Protein AF-A0A7S0IVN3-F1 (afdb_monomer)

Structure (mmCIF, N/CA/C/O backbone):
data_AF-A0A7S0IVN3-F1
#
_entry.id   AF-A0A7S0IVN3-F1
#
loop_
_atom_site.group_PDB
_atom_site.id
_atom_site.type_symbol
_atom_site.label_atom_id
_atom_site.label_alt_id
_atom_site.label_comp_id
_atom_site.label_asym_id
_atom_site.label_entity_id
_atom_site.label_seq_id
_atom_site.pdbx_PDB_ins_code
_atom_site.Cartn_x
_atom_site.Cartn_y
_atom_site.Cartn_z
_atom_site.occupancy
_atom_site.B_iso_or_equiv
_atom_site.auth_seq_id
_atom_site.auth_comp_id
_atom_site.auth_asym_id
_atom_site.auth_atom_id
_atom_site.pdbx_PDB_model_num
ATOM 1 N N . PRO A 1 1 ? -67.868 -38.830 2.488 1.00 59.78 1 PRO A N 1
ATOM 2 C CA . PRO A 1 1 ? -66.589 -38.352 1.909 1.00 59.78 1 PRO A CA 1
ATOM 3 C C . PRO A 1 1 ? -65.545 -38.116 3.012 1.00 59.78 1 PRO A C 1
ATOM 5 O O . PRO A 1 1 ? -65.843 -37.370 3.941 1.00 59.78 1 PRO A O 1
ATOM 8 N N . PRO A 1 2 ? -64.376 -38.780 2.979 1.00 57.97 2 PRO A N 1
ATOM 9 C CA . PRO A 1 2 ? -63.336 -38.523 3.966 1.00 57.97 2 PRO A CA 1
ATOM 10 C C . PRO A 1 2 ? -62.707 -37.148 3.706 1.00 57.97 2 PRO A C 1
ATOM 12 O O . PRO A 1 2 ? -62.482 -36.766 2.557 1.00 57.97 2 PRO A O 1
ATOM 15 N N . SER A 1 3 ? -62.482 -36.394 4.779 1.00 59.53 3 SER A N 1
ATOM 16 C CA . SER A 1 3 ? -61.852 -35.074 4.745 1.00 59.53 3 SER A CA 1
ATOM 17 C C . SER A 1 3 ? -60.412 -35.166 4.219 1.00 59.53 3 SER A C 1
ATOM 19 O O . SER A 1 3 ? -59.720 -36.136 4.541 1.00 59.53 3 SER A O 1
ATOM 21 N N . PRO A 1 4 ? -59.937 -34.184 3.431 1.00 68.88 4 PRO A N 1
ATOM 22 C CA . PRO A 1 4 ? -58.558 -34.172 2.962 1.00 68.88 4 PRO A CA 1
ATOM 23 C C . PRO A 1 4 ? -57.584 -34.008 4.143 1.00 68.88 4 PRO A C 1
ATOM 25 O O . PRO A 1 4 ? -57.919 -33.333 5.122 1.00 68.88 4 PRO A O 1
ATOM 28 N N . PRO A 1 5 ? -56.389 -34.620 4.075 1.00 69.88 5 PRO A N 1
ATOM 29 C CA . PRO A 1 5 ? -55.379 -34.476 5.113 1.00 69.88 5 PRO A CA 1
ATOM 30 C C . PRO A 1 5 ? -54.858 -33.028 5.168 1.00 69.88 5 PRO A C 1
ATOM 32 O O . PRO A 1 5 ? -54.821 -32.350 4.135 1.00 69.88 5 PRO A O 1
ATOM 35 N N . PRO A 1 6 ? -54.459 -32.537 6.355 1.00 70.56 6 PRO A N 1
ATOM 36 C CA . PRO A 1 6 ? -53.902 -31.199 6.499 1.00 70.56 6 PRO A CA 1
ATOM 37 C C . PRO A 1 6 ? -52.569 -31.066 5.739 1.00 70.56 6 PRO A C 1
ATOM 39 O O . PRO A 1 6 ? -51.825 -32.046 5.627 1.00 70.56 6 PRO A O 1
ATOM 42 N N . PRO A 1 7 ? -52.252 -29.866 5.215 1.00 65.75 7 PRO A N 1
ATOM 43 C CA . PRO A 1 7 ? -50.991 -29.615 4.531 1.00 65.75 7 PRO A CA 1
ATOM 44 C C . PRO A 1 7 ? -49.796 -29.771 5.490 1.00 65.75 7 PRO A C 1
ATOM 46 O O . PRO A 1 7 ? -49.939 -29.539 6.695 1.00 65.75 7 PRO A O 1
ATOM 49 N N . PRO A 1 8 ? -48.616 -30.161 4.974 1.00 65.50 8 PRO A N 1
ATOM 50 C CA . PRO A 1 8 ? -47.411 -30.301 5.782 1.00 65.50 8 PRO A CA 1
ATOM 51 C C . PRO A 1 8 ? -46.994 -28.949 6.390 1.00 65.50 8 PRO A C 1
ATOM 53 O O . PRO A 1 8 ? -47.281 -27.901 5.800 1.00 65.50 8 PRO A O 1
ATOM 56 N N . PRO A 1 9 ? -46.311 -28.941 7.551 1.00 59.00 9 PRO A N 1
ATOM 57 C CA . PRO A 1 9 ? -45.843 -27.704 8.159 1.00 59.00 9 PRO A CA 1
ATOM 58 C C . PRO A 1 9 ? -44.839 -27.016 7.231 1.00 59.00 9 PRO A C 1
ATOM 60 O O . PRO A 1 9 ? -43.959 -27.668 6.664 1.00 59.00 9 PRO A O 1
ATOM 63 N N . LEU A 1 10 ? -44.968 -25.696 7.092 1.00 48.06 10 LEU A N 1
ATOM 64 C CA . LEU A 1 10 ? -43.976 -24.863 6.414 1.00 48.06 10 LEU A CA 1
ATOM 65 C C . LEU A 1 10 ? -42.604 -25.034 7.094 1.00 48.06 10 LEU A C 1
ATOM 67 O O . LEU A 1 10 ? -42.553 -25.117 8.327 1.00 48.06 10 LEU A O 1
ATOM 71 N N . PRO A 1 11 ? -41.498 -25.068 6.327 1.00 52.47 11 PRO A N 1
ATOM 72 C CA . PRO A 1 11 ? -40.167 -25.040 6.913 1.00 52.47 11 PRO A CA 1
ATOM 73 C C . PRO A 1 11 ? -40.021 -23.768 7.764 1.00 52.47 11 PRO A C 1
ATOM 75 O O . PRO A 1 11 ? -40.574 -22.724 7.398 1.00 52.47 11 PRO A O 1
ATOM 78 N N . PRO A 1 12 ? -39.313 -23.833 8.905 1.00 46.44 12 PRO A N 1
ATOM 79 C CA . PRO A 1 12 ? -39.073 -22.651 9.717 1.00 46.44 12 PRO A CA 1
ATOM 80 C C . PRO A 1 12 ? -38.389 -21.575 8.859 1.00 46.44 12 PRO A C 1
ATOM 82 O O . PRO A 1 12 ? -37.588 -21.923 7.983 1.00 46.44 12 PRO A O 1
ATOM 85 N N . PRO A 1 13 ? -38.690 -20.279 9.076 1.00 44.91 13 PRO A N 1
ATOM 86 C CA . PRO A 1 13 ? -37.949 -19.213 8.418 1.00 44.91 13 PRO A CA 1
ATOM 87 C C . PRO A 1 13 ? -36.462 -19.437 8.686 1.00 44.91 13 PRO A C 1
ATOM 89 O O . PRO A 1 13 ? -36.077 -19.694 9.829 1.00 44.91 13 PRO A O 1
ATOM 92 N N . SER A 1 14 ? -35.650 -19.391 7.626 1.00 37.75 14 SER A N 1
ATOM 93 C CA . SER A 1 14 ? -34.196 -19.450 7.724 1.00 37.75 14 SER A CA 1
ATOM 94 C C . SER A 1 14 ? -33.766 -18.467 8.801 1.00 37.75 14 SER A C 1
ATOM 96 O O . SER A 1 14 ? -33.960 -17.261 8.655 1.00 37.75 14 SER A O 1
ATOM 98 N N . SER A 1 15 ? -33.262 -19.000 9.913 1.00 36.94 15 SER A N 1
ATOM 99 C CA . SER A 1 15 ? -32.711 -18.200 10.990 1.00 36.94 15 SER A CA 1
ATOM 100 C C . SER A 1 15 ? -31.627 -17.331 10.374 1.00 36.94 15 SER A C 1
ATOM 102 O O . SER A 1 15 ? -30.595 -17.846 9.942 1.00 36.94 15 SER A O 1
ATOM 104 N N . SER A 1 16 ? -31.886 -16.028 10.292 1.00 40.78 16 SER A N 1
ATOM 105 C CA . SER A 1 16 ? -30.850 -15.022 10.131 1.00 40.78 16 SER A CA 1
ATOM 106 C C . SER A 1 16 ? -29.757 -15.359 11.134 1.00 40.78 16 SER A C 1
ATOM 108 O O . SER A 1 16 ? -30.019 -15.379 12.341 1.00 40.78 16 SER A O 1
ATOM 110 N N . SER A 1 17 ? -28.583 -15.718 10.620 1.00 38.16 17 SER A N 1
ATOM 111 C CA . SER A 1 17 ? -27.411 -16.014 11.427 1.00 38.16 17 SER A CA 1
ATOM 112 C C . SER A 1 17 ? -27.232 -14.914 12.481 1.00 38.16 17 SER A C 1
ATOM 114 O O . SER A 1 17 ? -27.441 -13.738 12.161 1.00 38.16 17 SER A O 1
ATOM 116 N N . PRO A 1 18 ? -26.871 -15.258 13.728 1.00 35.56 18 PRO A N 1
ATOM 117 C CA . PRO A 1 18 ? -26.500 -14.259 14.722 1.00 35.56 18 PRO A CA 1
ATOM 118 C C . PRO A 1 18 ? -25.384 -13.373 14.147 1.00 35.56 18 PRO A C 1
ATOM 120 O O . PRO A 1 18 ? -24.565 -13.887 13.380 1.00 35.56 18 PRO A O 1
ATOM 123 N N . PRO A 1 19 ? -25.312 -12.075 14.494 1.00 37.09 19 PRO A N 1
ATOM 124 C CA . PRO A 1 19 ? -24.167 -11.264 14.118 1.00 37.09 19 PRO A CA 1
ATOM 125 C C . PRO A 1 19 ? -22.945 -11.910 14.765 1.00 37.09 19 PRO A C 1
ATOM 127 O O . PRO A 1 19 ? -22.855 -12.003 15.991 1.00 37.09 19 PRO A O 1
ATOM 130 N N . THR A 1 20 ? -22.045 -12.438 13.943 1.00 35.06 20 THR A N 1
ATOM 131 C CA . THR A 1 20 ? -20.769 -12.957 14.412 1.00 35.06 20 THR A CA 1
ATOM 132 C C . THR A 1 20 ? -20.023 -11.779 15.025 1.00 35.06 20 THR A C 1
ATOM 134 O O . THR A 1 20 ? -19.530 -10.908 14.315 1.00 35.06 20 THR A O 1
ATOM 137 N N . GLY A 1 21 ? -20.023 -11.707 16.354 1.00 39.59 21 GLY A N 1
ATOM 138 C CA . GLY A 1 21 ? -19.200 -10.770 17.097 1.00 39.59 21 GLY A CA 1
ATOM 139 C C . GLY A 1 21 ? -17.734 -11.051 16.792 1.00 39.59 21 GLY A C 1
ATOM 140 O O . GLY A 1 21 ? -17.248 -12.155 17.023 1.00 39.59 21 GLY A O 1
ATOM 141 N N . GLY A 1 22 ? -17.063 -10.040 16.257 1.00 41.72 22 GLY A N 1
ATOM 142 C CA . GLY A 1 22 ? -15.641 -10.030 15.951 1.00 41.72 22 GLY A CA 1
ATOM 143 C C . GLY A 1 22 ? -15.288 -8.648 15.425 1.00 41.72 22 GLY A C 1
ATOM 144 O O . GLY A 1 22 ? -15.165 -8.477 14.219 1.00 41.72 22 GLY A O 1
ATOM 145 N N . GLY A 1 23 ? -15.256 -7.663 16.333 1.00 60.19 23 GLY A N 1
ATOM 146 C CA . GLY A 1 23 ? -15.019 -6.252 16.024 1.00 60.19 23 GLY A CA 1
ATOM 147 C C . GLY A 1 23 ? -13.692 -6.082 15.302 1.00 60.19 23 GLY A C 1
ATOM 148 O O . GLY A 1 23 ? -12.629 -6.317 15.871 1.00 60.19 23 GLY A O 1
ATOM 149 N N . GLY A 1 24 ? -13.776 -5.739 14.028 1.00 80.25 24 GLY A N 1
ATOM 150 C CA . GLY A 1 24 ? -12.693 -5.873 13.070 1.00 80.25 24 GLY A CA 1
ATOM 151 C C . GLY A 1 24 ? -13.132 -5.326 11.727 1.00 80.25 24 GLY A C 1
ATOM 152 O O . GLY A 1 24 ? -14.297 -4.973 11.531 1.00 80.25 24 GLY A O 1
ATOM 153 N N . ILE A 1 25 ? -12.194 -5.204 10.795 1.00 89.56 25 ILE A N 1
ATOM 154 C CA . ILE A 1 25 ? -12.531 -4.684 9.476 1.00 89.56 25 ILE A CA 1
ATOM 155 C C . ILE A 1 25 ? -13.491 -5.680 8.779 1.00 89.56 25 ILE A C 1
ATOM 157 O O . ILE A 1 25 ? -13.233 -6.882 8.763 1.00 89.56 25 ILE A O 1
ATOM 161 N N . PRO A 1 26 ? -14.617 -5.232 8.197 1.00 87.62 26 PRO A N 1
ATOM 162 C CA . PRO A 1 26 ? -15.505 -6.091 7.413 1.00 87.62 26 PRO A CA 1
ATOM 163 C C . PRO A 1 26 ? -14.800 -6.769 6.229 1.00 87.62 26 PRO A C 1
ATOM 165 O O . PRO A 1 26 ? -13.889 -6.196 5.641 1.00 87.62 26 PRO A O 1
ATOM 168 N N . ALA A 1 27 ? -15.303 -7.928 5.782 1.00 82.62 27 ALA A N 1
ATOM 169 C CA . ALA A 1 27 ? -14.756 -8.695 4.646 1.00 82.62 27 ALA A CA 1
ATOM 170 C C . ALA A 1 27 ? -14.507 -7.859 3.368 1.00 82.62 27 ALA A C 1
ATOM 172 O O . ALA A 1 27 ? -13.543 -8.088 2.644 1.00 82.62 27 ALA A O 1
ATOM 173 N N . GLY A 1 28 ? -15.363 -6.868 3.091 1.00 81.88 28 GLY A N 1
ATOM 174 C CA . GLY A 1 28 ? -15.218 -5.967 1.938 1.00 81.88 28 GLY A CA 1
ATOM 175 C C . GLY A 1 28 ? -14.149 -4.877 2.101 1.00 81.88 28 GLY A C 1
ATOM 176 O O . GLY A 1 28 ? -13.787 -4.211 1.128 1.00 81.88 28 GLY A O 1
ATOM 177 N N . GLY A 1 29 ? -13.617 -4.705 3.307 1.00 91.94 29 GLY A N 1
ATOM 178 C CA . GLY A 1 29 ? -12.807 -3.565 3.704 1.00 91.94 29 GLY A CA 1
ATOM 179 C C . GLY A 1 29 ? -13.629 -2.302 3.943 1.00 91.94 29 GLY A C 1
ATOM 180 O O . GLY A 1 29 ? -14.816 -2.228 3.610 1.00 91.94 29 GLY A O 1
ATOM 181 N N . VAL A 1 30 ? -12.974 -1.293 4.506 1.00 94.88 30 VAL A N 1
ATOM 182 C CA . VAL A 1 30 ? -13.577 -0.002 4.858 1.00 94.88 30 VAL A CA 1
ATOM 183 C C . VAL A 1 30 ? -12.724 1.168 4.408 1.00 94.88 30 VAL A C 1
ATOM 185 O O . VAL A 1 30 ? -11.497 1.105 4.408 1.00 94.88 30 VAL A O 1
ATOM 188 N N . LEU A 1 31 ? -13.379 2.262 4.036 1.00 95.12 31 LEU A N 1
ATOM 189 C CA . LEU A 1 31 ? -12.700 3.473 3.606 1.00 95.12 31 LEU A CA 1
ATOM 190 C C . LEU A 1 31 ? -12.247 4.316 4.797 1.00 95.12 31 LEU A C 1
ATOM 192 O O . LEU A 1 31 ? -13.000 4.581 5.739 1.00 95.12 31 LEU A O 1
ATOM 196 N N . VAL A 1 32 ? -11.027 4.827 4.687 1.00 96.56 32 VAL A N 1
ATOM 197 C CA . VAL A 1 32 ? -10.546 5.964 5.467 1.00 96.56 32 VAL A CA 1
ATOM 198 C C . VAL A 1 32 ? -10.715 7.204 4.608 1.00 96.56 32 VAL A C 1
ATOM 200 O O . VAL A 1 32 ? -10.251 7.248 3.468 1.00 96.56 32 VAL A O 1
ATOM 203 N N . LEU A 1 33 ? -11.395 8.213 5.143 1.00 95.81 33 LEU A N 1
ATOM 204 C CA . LEU A 1 33 ? -11.681 9.449 4.420 1.00 95.81 33 LEU A CA 1
ATOM 205 C C . LEU A 1 33 ? -10.825 10.608 4.916 1.00 95.81 33 LEU A C 1
ATOM 207 O O . LEU A 1 33 ? -10.292 10.601 6.024 1.00 95.81 33 LEU A O 1
ATOM 211 N N . ASN A 1 34 ? -10.776 11.663 4.110 1.00 93.81 34 ASN A N 1
ATOM 212 C CA . ASN A 1 34 ? -10.273 12.960 4.533 1.00 93.81 34 ASN A CA 1
ATOM 213 C C . ASN A 1 34 ? -11.229 13.600 5.550 1.00 93.81 34 ASN A C 1
ATOM 215 O O . ASN A 1 34 ? -12.366 13.936 5.217 1.00 93.81 34 ASN A O 1
ATOM 219 N N . GLY A 1 35 ? -10.760 13.836 6.778 1.00 93.06 35 GLY A N 1
ATOM 220 C CA . GLY A 1 35 ? -11.580 14.397 7.853 1.00 93.06 35 GLY A CA 1
ATOM 221 C C . GLY A 1 35 ? -12.112 15.811 7.598 1.00 93.06 35 GLY A C 1
ATOM 222 O O . GLY A 1 35 ? -13.005 16.249 8.326 1.00 93.06 35 GLY A O 1
ATOM 223 N N . ASN A 1 36 ? -11.580 16.541 6.606 1.00 92.12 36 ASN A N 1
ATOM 224 C CA . ASN A 1 36 ? -12.038 17.880 6.214 1.00 92.12 36 ASN A CA 1
ATOM 225 C C . ASN A 1 36 ? -12.914 17.896 4.953 1.00 92.12 36 ASN A C 1
ATOM 227 O O . ASN A 1 36 ? -13.443 18.951 4.604 1.00 92.12 36 ASN A O 1
ATOM 231 N N . ASP A 1 37 ? -13.056 16.772 4.252 1.00 88.44 37 ASP A N 1
ATOM 232 C CA . ASP A 1 37 ? -13.857 16.711 3.032 1.00 88.44 37 ASP A CA 1
ATOM 233 C C . ASP A 1 37 ? -15.279 16.250 3.347 1.00 88.44 37 ASP A C 1
ATOM 235 O O . ASP A 1 37 ? -15.464 15.249 4.021 1.00 88.44 37 ASP A O 1
ATOM 239 N N . LYS A 1 38 ? -16.299 16.960 2.863 1.00 82.31 38 LYS A N 1
ATOM 240 C CA . LYS A 1 38 ? -17.707 16.546 3.002 1.00 82.31 38 LYS A CA 1
ATOM 241 C C . LYS A 1 38 ? -18.106 15.456 2.001 1.00 82.31 38 LYS A C 1
ATOM 243 O O . LYS A 1 38 ? -19.194 14.901 2.132 1.00 82.31 38 LYS A O 1
ATOM 248 N N . GLY A 1 39 ? -17.270 15.201 0.997 1.00 74.00 39 GLY A N 1
ATOM 249 C CA . GLY A 1 39 ? -17.421 14.110 0.048 1.00 74.00 39 GLY A CA 1
ATOM 250 C C . GLY A 1 39 ? -16.946 12.764 0.594 1.00 74.00 39 GLY A C 1
ATOM 251 O O . GLY A 1 39 ? -16.654 12.596 1.778 1.00 74.00 39 GLY A O 1
ATOM 252 N N . VAL A 1 40 ? -16.869 11.792 -0.311 1.00 73.44 40 VAL A N 1
ATOM 253 C CA . VAL A 1 40 ? -16.393 10.427 -0.040 1.00 73.44 40 VAL A CA 1
ATOM 254 C C . VAL A 1 40 ? -15.001 10.185 -0.621 1.00 73.44 40 VAL A C 1
ATOM 256 O O . VAL A 1 40 ? -14.693 9.053 -0.965 1.00 73.44 40 VAL A O 1
ATOM 259 N N . ALA A 1 41 ? -14.172 11.227 -0.769 1.00 77.44 41 ALA A N 1
ATOM 260 C CA . ALA A 1 41 ? -12.823 11.084 -1.311 1.00 77.44 41 ALA A CA 1
ATOM 261 C C . ALA A 1 41 ? -11.994 10.140 -0.415 1.00 77.44 41 ALA A C 1
ATOM 263 O O . ALA A 1 41 ? -11.668 10.513 0.723 1.00 77.44 41 ALA A O 1
ATOM 264 N N . PRO A 1 42 ? -11.697 8.913 -0.882 1.00 87.88 42 PRO A N 1
ATOM 265 C CA . PRO A 1 42 ? -11.001 7.935 -0.069 1.00 87.88 42 PRO A CA 1
ATOM 266 C C . PRO A 1 42 ? -9.512 8.277 -0.021 1.00 87.88 42 PRO A C 1
ATOM 268 O O . PRO A 1 42 ? -8.912 8.598 -1.042 1.00 87.88 42 PRO A O 1
ATOM 271 N N . LEU A 1 43 ? -8.925 8.209 1.172 1.00 90.56 43 LEU A N 1
ATOM 272 C CA . LEU A 1 43 ? -7.476 8.304 1.374 1.00 90.56 43 LEU A CA 1
ATOM 273 C C . LEU A 1 43 ? -6.828 6.922 1.429 1.00 90.56 43 LEU A C 1
ATOM 275 O O . LEU A 1 43 ? -5.695 6.757 0.999 1.00 90.56 43 LEU A O 1
ATOM 279 N N . ALA A 1 44 ? -7.547 5.937 1.964 1.00 92.62 44 ALA A N 1
ATOM 280 C CA . ALA A 1 44 ? -7.119 4.547 1.997 1.00 92.62 44 ALA A CA 1
ATOM 281 C C . ALA A 1 44 ? -8.334 3.613 2.051 1.00 92.62 44 ALA A C 1
ATOM 283 O O . ALA A 1 44 ? -9.440 4.018 2.423 1.00 92.62 44 ALA A O 1
ATOM 284 N N . CYS A 1 45 ? -8.105 2.350 1.710 1.00 93.56 45 CYS A N 1
ATOM 285 C CA . CYS A 1 45 ? -9.025 1.247 1.945 1.00 93.56 45 CYS A CA 1
ATOM 286 C C . CYS A 1 45 ? -8.339 0.263 2.891 1.00 93.56 45 CYS A C 1
ATOM 288 O O . CYS A 1 45 ? -7.307 -0.291 2.530 1.00 93.56 45 CYS A O 1
ATOM 290 N N . LEU A 1 46 ? -8.908 0.057 4.076 1.00 92.75 46 LEU A N 1
ATOM 291 C CA . LEU A 1 46 ? -8.400 -0.907 5.046 1.00 92.75 46 LEU A CA 1
ATOM 292 C C . LEU A 1 46 ? -9.028 -2.271 4.777 1.00 92.75 46 LEU A C 1
ATOM 294 O O . LEU A 1 46 ? -10.248 -2.364 4.604 1.00 92.75 46 LEU A O 1
ATOM 298 N N . LYS A 1 47 ? -8.210 -3.319 4.747 1.00 90.44 47 LYS A N 1
ATOM 299 C CA . LYS A 1 47 ? -8.609 -4.706 4.515 1.00 90.44 47 LYS A CA 1
ATOM 300 C C . LYS A 1 47 ? -8.466 -5.554 5.784 1.00 90.44 47 LYS A C 1
ATOM 302 O O . LYS A 1 47 ? -7.498 -5.388 6.525 1.00 90.44 47 LYS A O 1
ATOM 307 N N . PRO A 1 48 ? -9.404 -6.484 6.028 1.00 87.12 48 PRO A N 1
ATOM 308 C CA . PRO A 1 48 ? -9.289 -7.415 7.148 1.00 87.12 48 PRO A CA 1
ATOM 309 C C . PRO A 1 48 ? -8.081 -8.330 6.979 1.00 87.12 48 PRO A C 1
ATOM 311 O O . PRO A 1 48 ? -7.750 -8.712 5.858 1.00 87.12 48 PRO A O 1
ATOM 314 N N . GLY A 1 49 ? -7.430 -8.684 8.084 1.00 77.69 49 GLY A N 1
ATOM 315 C CA . GLY A 1 49 ? -6.226 -9.516 8.109 1.00 77.69 49 GLY A CA 1
ATOM 316 C C . GLY A 1 49 ? -4.942 -8.796 7.687 1.00 77.69 49 GLY A C 1
ATOM 317 O O . GLY A 1 49 ? -3.860 -9.297 7.967 1.00 77.69 49 GLY A O 1
ATOM 318 N N . VAL A 1 50 ? -5.049 -7.625 7.051 1.00 80.00 50 VAL A N 1
ATOM 319 C CA . VAL A 1 50 ? -3.907 -6.829 6.569 1.00 80.00 50 VAL A CA 1
ATOM 320 C C . VAL A 1 50 ? -3.767 -5.544 7.379 1.00 80.00 50 VAL A C 1
ATOM 322 O O . VAL A 1 50 ? -2.694 -5.224 7.880 1.00 80.00 50 VAL A O 1
ATOM 325 N N . ASP A 1 51 ? -4.872 -4.819 7.551 1.00 89.00 51 ASP A N 1
ATOM 326 C CA . ASP A 1 51 ? -4.879 -3.471 8.117 1.00 89.00 51 ASP A CA 1
ATOM 327 C C . ASP A 1 51 ? -5.517 -3.401 9.511 1.00 89.00 51 ASP A C 1
ATOM 329 O O . ASP A 1 51 ? -5.789 -2.309 10.014 1.00 89.00 51 ASP A O 1
ATOM 333 N N . ASP A 1 52 ? -5.751 -4.542 10.165 1.00 84.31 52 ASP A N 1
ATOM 334 C CA . ASP A 1 52 ? -6.435 -4.600 11.468 1.00 84.31 52 ASP A CA 1
ATOM 335 C C . ASP A 1 52 ? -5.710 -3.790 12.558 1.00 84.31 52 ASP A C 1
ATOM 337 O O . ASP A 1 52 ? -6.343 -3.265 13.479 1.00 84.31 52 ASP A O 1
ATOM 341 N N . GLY A 1 53 ? -4.387 -3.649 12.432 1.00 87.69 53 GLY A N 1
ATOM 342 C CA . GLY A 1 53 ? -3.539 -2.848 13.313 1.00 87.69 53 GLY A CA 1
ATOM 343 C C . GLY A 1 53 ? -3.286 -1.412 12.845 1.00 87.69 53 GLY A C 1
ATOM 344 O O . GLY A 1 53 ? -2.589 -0.681 13.546 1.00 87.69 53 GLY A O 1
ATOM 345 N N . LYS A 1 54 ? -3.799 -0.974 11.685 1.00 87.62 54 LYS A N 1
ATOM 346 C CA . LYS A 1 54 ? -3.477 0.364 11.166 1.00 87.62 54 LYS A CA 1
ATOM 347 C C . LYS A 1 54 ? -4.133 1.466 11.992 1.00 87.62 54 LYS A C 1
ATOM 349 O O . LYS A 1 54 ? -5.353 1.521 12.150 1.00 87.62 54 LYS A O 1
ATOM 354 N N . THR A 1 55 ? -3.293 2.394 12.439 1.00 93.75 55 THR A N 1
ATOM 355 C CA . THR A 1 55 ? -3.673 3.602 13.184 1.00 93.75 55 THR A CA 1
ATOM 356 C C . THR A 1 55 ? -3.328 4.888 12.428 1.00 93.75 55 THR A C 1
ATOM 358 O O . THR A 1 55 ? -3.747 5.972 12.831 1.00 93.75 55 THR A O 1
ATOM 361 N N . THR A 1 56 ? -2.600 4.789 11.310 1.00 92.50 56 THR A N 1
ATOM 362 C CA . THR A 1 56 ? -2.120 5.925 10.512 1.00 92.50 56 THR A CA 1
ATOM 363 C C . THR A 1 56 ? -2.295 5.689 9.006 1.00 92.50 56 THR A C 1
ATOM 365 O O . THR A 1 56 ? -2.322 4.551 8.533 1.00 92.50 56 THR A O 1
ATOM 368 N N . VAL A 1 57 ? -2.398 6.780 8.241 1.00 89.50 57 VAL A N 1
ATOM 369 C CA . VAL A 1 57 ? -2.266 6.799 6.774 1.00 89.50 57 VAL A CA 1
ATOM 370 C C . VAL A 1 57 ? -1.120 7.751 6.424 1.00 89.50 57 VAL A C 1
ATOM 372 O O . VAL A 1 57 ? -1.351 8.958 6.350 1.00 89.50 57 VAL A O 1
ATOM 375 N N . PRO A 1 58 ? 0.113 7.246 6.245 1.00 85.44 58 PRO A N 1
ATOM 376 C CA . PRO A 1 58 ? 1.252 8.071 5.858 1.00 85.44 58 PRO A CA 1
ATOM 377 C C . PRO A 1 58 ? 0.981 8.816 4.554 1.00 85.44 58 PRO A C 1
ATOM 379 O O . PRO A 1 58 ? 0.417 8.251 3.617 1.00 85.44 58 PRO A O 1
ATOM 382 N N . GLY A 1 59 ? 1.378 10.086 4.483 1.00 85.00 59 GLY A N 1
ATOM 383 C CA . GLY A 1 59 ? 1.189 10.867 3.260 1.00 85.00 59 GLY A CA 1
ATOM 384 C C . GLY A 1 59 ? -0.280 11.171 2.958 1.00 85.00 59 GLY A C 1
ATOM 385 O O . GLY A 1 59 ? -0.626 11.460 1.816 1.00 85.00 59 GLY A O 1
ATOM 386 N N . SER A 1 60 ? -1.146 11.192 3.979 1.00 84.88 60 SER A N 1
ATOM 387 C CA . SER A 1 60 ? -2.576 11.528 3.854 1.00 84.88 60 SER A CA 1
ATOM 388 C C . SER A 1 60 ? -2.849 12.929 3.275 1.00 84.88 60 SER A C 1
ATOM 390 O O . SER A 1 60 ? -3.999 13.316 3.039 1.00 84.88 60 SER A O 1
ATOM 392 N N . GLY A 1 61 ? -1.803 13.749 3.124 1.00 84.50 61 GLY A N 1
ATOM 393 C CA . GLY A 1 61 ? -1.893 15.154 2.750 1.00 84.50 61 GLY A CA 1
ATOM 394 C C . GLY A 1 61 ? -2.589 15.995 3.819 1.00 84.50 61 GLY A C 1
ATOM 395 O O . GLY A 1 61 ? -3.112 17.069 3.504 1.00 84.50 61 GLY A O 1
ATOM 396 N N . ARG A 1 62 ? -2.695 15.493 5.058 1.00 87.44 62 ARG A N 1
ATOM 397 C CA . ARG A 1 62 ? -3.251 16.195 6.221 1.00 87.44 62 ARG A CA 1
ATOM 398 C C . ARG A 1 62 ? -2.123 16.659 7.153 1.00 87.44 62 ARG A C 1
ATOM 400 O O . ARG A 1 62 ? -1.012 16.149 7.073 1.00 87.44 62 ARG A O 1
ATOM 407 N N . PRO A 1 63 ? -2.386 17.621 8.057 1.00 89.62 63 PRO A N 1
ATOM 408 C CA . PRO A 1 63 ? -1.405 18.023 9.066 1.00 89.62 63 PRO A CA 1
ATOM 409 C C . PRO A 1 63 ? -0.958 16.899 10.015 1.00 89.62 63 PRO A C 1
ATOM 411 O O . PRO A 1 63 ? 0.077 17.039 10.659 1.00 89.62 63 PRO A O 1
ATOM 414 N N . SER A 1 64 ? -1.740 15.824 10.144 1.00 91.94 64 SER A N 1
ATOM 415 C CA . SER A 1 64 ? -1.380 14.625 10.897 1.00 91.94 64 SER A CA 1
ATOM 416 C C . SER A 1 64 ? -1.898 13.381 10.183 1.00 91.94 64 SER A C 1
ATOM 418 O O . SER A 1 64 ? -3.026 13.373 9.690 1.00 91.94 64 SER A O 1
ATOM 420 N N . ASP A 1 65 ? -1.081 12.331 10.179 1.00 92.75 65 ASP A N 1
ATOM 421 C CA . ASP A 1 65 ? -1.384 11.056 9.526 1.00 92.75 65 ASP A CA 1
ATOM 422 C C . ASP A 1 65 ? -2.130 10.067 10.438 1.00 92.75 65 ASP A C 1
ATOM 424 O O . ASP A 1 65 ? -2.610 9.044 9.955 1.00 92.75 65 ASP A O 1
ATOM 428 N N . ILE A 1 66 ? -2.276 10.358 11.738 1.00 95.31 66 ILE A N 1
ATOM 429 C CA . ILE A 1 66 ? -3.041 9.508 12.667 1.00 95.31 66 ILE A CA 1
ATOM 430 C C . ILE A 1 66 ? -4.517 9.523 12.273 1.00 95.31 66 ILE A C 1
ATOM 432 O O . ILE A 1 66 ? -5.114 10.596 12.157 1.00 95.31 66 ILE A O 1
ATOM 436 N N . ILE A 1 67 ? -5.109 8.339 12.113 1.00 97.44 67 ILE A N 1
ATOM 437 C CA . ILE A 1 67 ? -6.522 8.169 11.786 1.00 97.44 67 ILE A CA 1
ATOM 438 C C . ILE A 1 67 ? -7.346 8.463 13.035 1.00 97.44 67 ILE A C 1
ATOM 440 O O . ILE A 1 67 ? -7.273 7.763 14.044 1.00 97.44 67 ILE A O 1
ATOM 444 N N . ALA A 1 68 ? -8.156 9.512 12.972 1.00 97.50 68 ALA A N 1
ATOM 445 C CA . ALA A 1 68 ? -9.003 9.893 14.081 1.00 97.50 68 ALA A CA 1
ATOM 446 C C . ALA A 1 68 ? -10.254 9.003 14.160 1.00 97.50 68 ALA A C 1
ATOM 448 O O . ALA A 1 68 ? -11.005 8.838 13.190 1.00 97.50 68 ALA A O 1
ATOM 449 N N . ALA A 1 69 ? -10.498 8.473 15.357 1.00 95.19 69 ALA A N 1
ATOM 450 C CA . ALA A 1 69 ? -11.716 7.761 15.712 1.00 95.19 69 ALA A CA 1
ATOM 451 C C . ALA A 1 69 ? -12.927 8.705 15.698 1.00 95.19 69 ALA A C 1
ATOM 453 O O . ALA A 1 69 ? -12.892 9.798 16.265 1.00 95.19 69 ALA A O 1
ATOM 454 N N . GLN A 1 70 ? -14.023 8.287 15.071 1.00 95.38 70 GLN A N 1
ATOM 455 C CA . GLN A 1 70 ? -15.260 9.062 15.046 1.00 95.38 70 GLN A CA 1
ATOM 456 C C . GLN A 1 70 ? -16.486 8.154 15.038 1.00 95.38 70 GLN A C 1
ATOM 458 O O . GLN A 1 70 ? -16.513 7.125 14.365 1.00 95.38 70 GLN A O 1
ATOM 463 N N . CYS A 1 71 ? -17.515 8.589 15.755 1.00 96.75 71 CYS A N 1
ATOM 464 C CA . CYS A 1 71 ? -18.770 7.872 15.887 1.00 96.75 71 CYS A CA 1
ATOM 465 C C . CYS A 1 71 ? -19.932 8.715 15.365 1.00 96.75 71 CYS A C 1
ATOM 467 O O . CYS A 1 71 ? -19.867 9.949 15.318 1.00 96.75 71 CYS A O 1
ATOM 469 N N . CYS A 1 72 ? -21.010 8.045 14.984 1.00 96.50 72 CYS A N 1
ATOM 470 C CA . CYS A 1 72 ? -22.253 8.647 14.534 1.00 96.50 72 CYS A CA 1
ATOM 471 C C . CYS A 1 72 ? -23.433 8.025 15.282 1.00 96.50 72 CYS A C 1
ATOM 473 O O . CYS A 1 72 ? -23.365 6.892 15.746 1.00 96.50 72 CYS A O 1
ATOM 475 N N . THR A 1 73 ? -24.534 8.759 15.408 1.00 96.19 73 THR A N 1
ATOM 476 C CA . THR A 1 73 ? -25.810 8.147 15.797 1.00 96.19 73 THR A CA 1
ATOM 477 C C . THR A 1 73 ? -26.324 7.263 14.660 1.00 96.19 73 THR A C 1
ATOM 479 O O . THR A 1 73 ? -25.911 7.430 13.512 1.00 96.19 73 THR A O 1
ATOM 482 N N . SER A 1 74 ? -27.294 6.391 14.939 1.00 90.88 74 SER A N 1
ATOM 483 C CA . SER A 1 74 ? -27.980 5.597 13.903 1.00 90.88 74 SER A CA 1
ATOM 484 C C . SER A 1 74 ? -28.691 6.449 12.839 1.00 90.88 74 SER A C 1
ATOM 486 O O . SER A 1 74 ? -28.937 5.995 11.725 1.00 90.88 74 SER A O 1
ATOM 488 N N . GLY A 1 75 ? -29.002 7.712 13.159 1.00 88.69 75 GLY A N 1
ATOM 489 C CA . GLY A 1 75 ? -29.511 8.706 12.210 1.00 88.69 75 GLY A CA 1
ATOM 490 C C . GLY A 1 75 ? -28.424 9.400 11.379 1.00 88.69 75 GLY A C 1
ATOM 491 O O . GLY A 1 75 ? -28.735 10.316 10.622 1.00 88.69 75 GLY A O 1
ATOM 492 N N . GLY A 1 76 ? -27.154 9.014 11.537 1.00 89.75 76 GLY A N 1
ATOM 493 C CA . GLY A 1 76 ? -26.010 9.615 10.854 1.00 89.75 76 GLY A CA 1
ATOM 494 C C . GLY A 1 76 ? -25.535 10.936 11.461 1.00 89.75 76 GLY A C 1
ATOM 495 O O . GLY A 1 76 ? -24.768 11.658 10.829 1.00 89.75 76 GLY A O 1
ATOM 496 N N . GLU A 1 77 ? -25.962 11.301 12.670 1.00 94.38 77 GLU A N 1
ATOM 497 C CA . GLU A 1 77 ? -25.497 12.533 13.305 1.00 94.38 77 GLU A CA 1
ATOM 498 C C . GLU A 1 77 ? -24.103 12.337 13.911 1.00 94.38 77 GLU A C 1
ATOM 500 O O . GLU A 1 77 ? -23.885 11.432 14.710 1.00 94.38 77 GLU A O 1
ATOM 505 N N . CYS A 1 78 ? -23.155 13.206 13.565 1.00 95.56 78 CYS A N 1
ATOM 506 C CA . CYS A 1 78 ? -21.776 13.103 14.036 1.00 95.56 78 CYS A CA 1
ATOM 507 C C . CYS A 1 78 ? -21.636 13.291 15.556 1.00 95.56 78 CYS A C 1
ATOM 509 O O . CYS A 1 78 ? -22.125 14.268 16.134 1.00 95.56 78 CYS A O 1
ATOM 511 N N . ARG A 1 79 ? -20.873 12.390 16.178 1.00 95.31 79 ARG A N 1
ATOM 512 C CA . ARG A 1 79 ? -20.513 12.357 17.600 1.00 95.31 79 ARG A CA 1
ATOM 513 C C . ARG A 1 79 ? -19.012 12.070 17.739 1.00 95.31 79 ARG A C 1
ATOM 515 O O . ARG A 1 79 ? -18.587 10.958 18.029 1.00 95.31 79 ARG A O 1
ATOM 522 N N . ARG A 1 80 ? -18.193 13.104 17.504 1.00 94.12 80 ARG A N 1
ATOM 523 C CA . ARG A 1 80 ? -16.741 13.081 17.797 1.00 94.12 80 ARG A CA 1
ATOM 524 C C . ARG A 1 80 ? -16.441 13.261 19.289 1.00 94.12 80 ARG A C 1
ATOM 526 O O . ARG A 1 80 ? -15.301 13.073 19.698 1.00 94.12 80 ARG A O 1
ATOM 533 N N . GLU A 1 81 ? -17.456 13.616 20.073 1.00 94.81 81 GLU A N 1
ATOM 534 C CA . GLU A 1 81 ? -17.394 13.780 21.521 1.00 94.81 81 GLU A CA 1
ATOM 535 C C . GLU A 1 81 ? -18.452 12.896 22.182 1.00 94.81 81 GLU A C 1
ATOM 537 O O . GLU A 1 81 ? -19.602 12.860 21.734 1.00 94.81 81 GLU A O 1
ATOM 542 N N . VAL A 1 82 ? -18.048 12.198 23.239 1.00 92.94 82 VAL A N 1
ATOM 543 C CA . VAL A 1 82 ? -18.904 11.408 24.127 1.00 92.94 82 VAL A CA 1
ATOM 544 C C . VAL A 1 82 ? -18.579 11.841 25.552 1.00 92.94 82 VAL A C 1
ATOM 546 O O . VAL A 1 82 ? -17.405 11.989 25.887 1.00 92.94 82 VAL A O 1
ATOM 549 N N . ASP A 1 83 ? -19.602 12.125 26.359 1.00 91.19 83 ASP A N 1
ATOM 550 C CA . ASP A 1 83 ? -19.448 12.687 27.710 1.00 91.19 83 ASP A CA 1
ATOM 551 C C . ASP A 1 83 ? -18.502 13.904 27.753 1.00 91.19 83 ASP A C 1
ATOM 553 O O . ASP A 1 83 ? -17.584 13.981 28.572 1.00 91.19 83 ASP A O 1
ATOM 557 N N . GLU A 1 84 ? -18.698 14.835 26.808 1.00 91.00 84 GLU A N 1
ATOM 558 C CA . GLU A 1 84 ? -17.901 16.067 26.636 1.00 91.00 84 GLU A CA 1
ATOM 559 C C . GLU A 1 84 ? -16.401 15.828 26.363 1.00 91.00 84 GLU A C 1
ATOM 561 O O . GLU A 1 84 ? -15.572 16.732 26.495 1.00 91.00 84 GLU A O 1
ATOM 566 N N . LYS A 1 85 ? -16.025 14.608 25.958 1.00 93.56 85 LYS A N 1
ATOM 567 C CA . LYS A 1 85 ? -14.647 14.234 25.634 1.00 93.56 85 LYS A CA 1
ATOM 568 C C . LYS A 1 85 ? -14.535 13.724 24.212 1.00 93.56 85 LYS A C 1
ATOM 570 O O . LYS A 1 85 ? -15.296 12.868 23.772 1.00 93.56 85 LYS A O 1
ATOM 575 N N . CYS A 1 86 ? -13.528 14.221 23.506 1.00 96.50 86 CYS A N 1
ATOM 576 C CA . CYS A 1 86 ? -13.176 13.729 22.182 1.00 96.50 86 CYS A CA 1
ATOM 577 C C . CYS A 1 86 ? -12.788 12.250 22.225 1.00 96.50 86 CYS A C 1
ATOM 579 O O . CYS A 1 86 ? -11.963 11.879 23.059 1.00 96.50 86 CYS A O 1
ATOM 581 N N . VAL A 1 87 ? -13.320 11.445 21.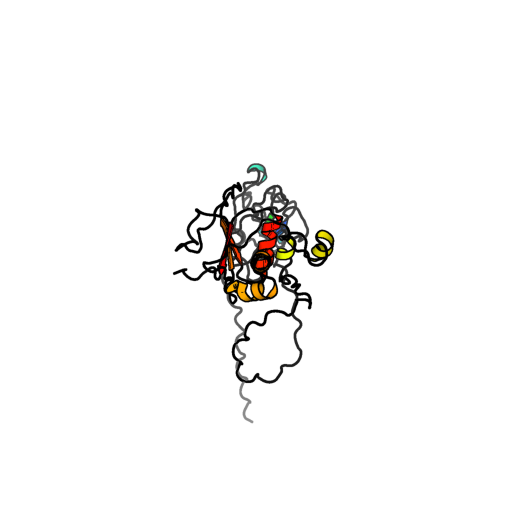298 1.00 95.06 87 VAL A N 1
ATOM 582 C CA . VAL A 1 87 ? -13.133 9.979 21.269 1.00 95.06 87 VAL A CA 1
ATOM 583 C C . VAL A 1 87 ? -11.656 9.572 21.358 1.00 95.06 87 VAL A C 1
ATOM 585 O O . VAL A 1 87 ? -11.289 8.760 22.200 1.00 95.06 87 VAL A O 1
ATOM 588 N N . ALA A 1 88 ? -10.797 10.194 20.548 1.00 94.88 88 ALA A N 1
ATOM 589 C CA . ALA A 1 88 ? -9.343 10.009 20.559 1.00 94.88 88 ALA A CA 1
ATOM 590 C C . ALA A 1 88 ? -8.589 11.188 21.216 1.00 94.88 88 ALA A C 1
ATOM 592 O O . ALA A 1 88 ? -7.387 11.357 21.042 1.00 94.88 88 ALA A O 1
ATOM 593 N N . GLY A 1 89 ? -9.276 12.063 21.952 1.00 95.50 89 GLY A N 1
ATOM 594 C CA . GLY A 1 89 ? -8.691 13.293 22.494 1.00 95.50 89 GLY A CA 1
ATOM 595 C C . GLY A 1 89 ? -8.709 14.477 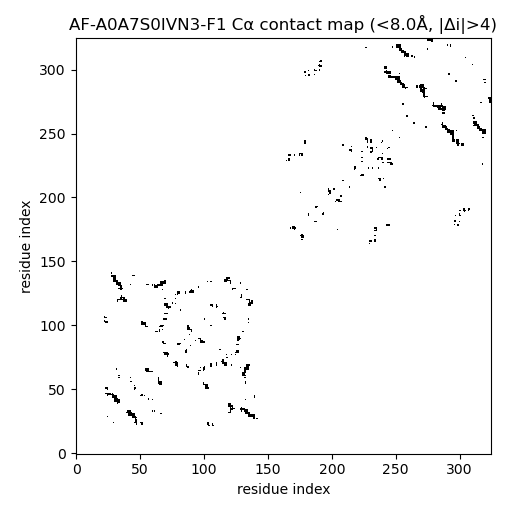21.517 1.00 95.50 89 GLY A C 1
ATOM 596 O O . GLY A 1 89 ? -9.012 14.347 20.331 1.00 95.50 89 GLY A O 1
ATOM 597 N N . HIS A 1 90 ? -8.461 15.681 22.041 1.00 96.12 90 HIS A N 1
ATOM 598 C CA . HIS A 1 90 ? -8.633 16.937 21.304 1.00 96.12 90 HIS A CA 1
ATOM 599 C C . HIS A 1 90 ? -7.363 17.304 20.517 1.00 96.12 90 HIS A C 1
ATOM 601 O O . HIS A 1 90 ? -6.391 17.804 21.092 1.00 96.12 90 HIS A O 1
ATOM 607 N N . SER A 1 91 ? -7.382 17.118 19.192 1.00 95.19 91 SER A N 1
ATOM 608 C CA . SER A 1 91 ? -6.188 17.199 18.330 1.00 95.19 91 SER A CA 1
ATOM 609 C C . SER A 1 91 ? -5.411 18.507 18.474 1.00 95.19 91 SER A C 1
ATOM 611 O O . SER A 1 91 ? -4.201 18.490 18.689 1.00 95.19 91 SER A O 1
ATOM 613 N N . ARG A 1 92 ? -6.082 19.666 18.475 1.00 92.94 92 ARG A N 1
ATOM 614 C CA . ARG A 1 92 ? -5.385 20.956 18.631 1.00 92.94 92 ARG A CA 1
ATOM 615 C C . ARG A 1 92 ? -4.699 21.107 19.991 1.00 92.94 92 ARG A C 1
ATOM 617 O O . ARG A 1 92 ? -3.650 21.738 20.064 1.00 92.94 92 ARG A O 1
ATOM 624 N N . ALA A 1 93 ? -5.283 20.550 21.052 1.00 92.81 93 ALA A N 1
ATOM 625 C CA . ALA A 1 93 ? -4.691 20.625 22.389 1.00 92.81 93 ALA A CA 1
ATOM 626 C C . ALA A 1 93 ? -3.466 19.705 22.490 1.00 92.81 93 ALA A C 1
ATOM 628 O O . ALA A 1 93 ? -2.468 20.068 23.106 1.00 92.81 93 ALA A O 1
ATOM 629 N N . LEU A 1 94 ? -3.530 18.558 21.810 1.00 91.62 94 LEU A N 1
ATOM 630 C CA . LEU A 1 94 ? -2.472 17.552 21.747 1.00 91.62 94 LEU A CA 1
ATOM 631 C C . LEU A 1 94 ? -1.484 17.768 20.588 1.00 91.62 94 LEU A C 1
ATOM 633 O O . LEU A 1 94 ? -0.636 16.920 20.344 1.00 91.62 94 LEU A O 1
ATOM 637 N N . LYS A 1 95 ? -1.576 18.889 19.859 1.00 91.31 95 LYS A N 1
ATOM 638 C CA . LYS A 1 95 ? -0.742 19.191 18.678 1.00 91.31 95 LYS A CA 1
ATOM 639 C C . LYS A 1 95 ? -0.737 18.063 17.627 1.00 91.31 95 LYS A C 1
ATOM 641 O O . LYS A 1 95 ? 0.291 17.786 17.024 1.00 91.31 95 LYS A O 1
ATOM 646 N N . GLY A 1 96 ? -1.885 17.420 17.416 1.00 87.19 96 GLY A N 1
ATOM 647 C CA . GLY A 1 96 ? -2.051 16.309 16.475 1.00 87.19 96 GLY A CA 1
ATOM 648 C C . GLY A 1 96 ? -1.752 14.922 17.052 1.00 87.19 96 GLY A C 1
ATOM 649 O O . GLY A 1 96 ? -2.123 13.939 16.428 1.00 87.19 96 GLY A O 1
ATOM 650 N N . ALA A 1 97 ? -1.170 14.808 18.249 1.00 91.44 97 ALA A N 1
ATOM 651 C CA . ALA A 1 97 ? -0.886 13.522 18.896 1.00 91.44 97 ALA A CA 1
ATOM 652 C C . ALA A 1 97 ? -2.116 12.977 19.648 1.00 91.44 97 ALA A C 1
ATOM 654 O O . ALA A 1 97 ? -2.139 12.896 20.876 1.00 91.44 97 ALA A O 1
ATOM 655 N N . ILE A 1 98 ? -3.185 12.690 18.907 1.00 94.25 98 ILE A N 1
ATOM 656 C CA . ILE A 1 98 ? -4.395 12.051 19.439 1.00 94.25 98 ILE A CA 1
ATOM 657 C C . ILE A 1 98 ? -4.138 10.572 19.747 1.00 94.25 98 ILE A C 1
ATOM 659 O O . ILE A 1 98 ? -3.173 9.991 19.260 1.00 94.25 98 ILE A O 1
ATOM 663 N N . THR A 1 99 ? -4.994 9.958 20.561 1.00 92.44 99 THR A N 1
ATOM 664 C CA . THR A 1 99 ? -4.920 8.523 20.846 1.00 92.44 99 THR A CA 1
ATOM 665 C C . THR A 1 99 ? -5.075 7.724 19.558 1.00 92.44 99 THR A C 1
ATOM 667 O O . THR A 1 99 ? -6.023 7.922 18.801 1.00 92.44 99 THR A O 1
ATOM 670 N N . GLU A 1 100 ? -4.158 6.794 19.335 1.00 91.69 100 GLU A N 1
ATOM 671 C CA . GLU A 1 100 ? -4.201 5.888 18.199 1.00 91.69 100 GLU A CA 1
ATOM 672 C C . GLU A 1 100 ? -5.240 4.792 18.429 1.00 91.69 100 GLU A C 1
ATOM 674 O O . GLU A 1 100 ? -5.179 4.037 19.400 1.00 91.69 100 GLU A O 1
ATOM 679 N N . PHE A 1 101 ? -6.218 4.725 17.532 1.00 90.38 101 PHE A N 1
ATOM 680 C CA . PHE A 1 101 ? -7.241 3.690 17.525 1.00 90.38 101 PHE A CA 1
ATOM 681 C C . PHE A 1 101 ? -7.049 2.808 16.298 1.00 90.38 101 PHE A C 1
ATOM 683 O O . PHE A 1 101 ? -6.763 3.310 15.213 1.00 90.38 101 PHE A O 1
ATOM 690 N N . THR A 1 102 ? -7.283 1.507 16.450 1.00 92.94 102 THR A N 1
ATOM 691 C CA . THR A 1 102 ? -7.567 0.636 15.305 1.00 92.94 102 THR A CA 1
ATOM 692 C C . THR A 1 102 ? -9.031 0.780 14.889 1.00 92.94 102 THR A C 1
ATOM 694 O O . THR A 1 102 ? -9.862 1.314 15.640 1.00 92.94 102 THR A O 1
ATOM 697 N N . TYR A 1 103 ? -9.381 0.260 13.710 1.00 93.75 103 TYR A N 1
ATOM 698 C CA . TYR A 1 103 ? -10.780 0.196 13.282 1.00 93.75 103 TYR A CA 1
ATOM 699 C C . TYR A 1 103 ? -11.644 -0.548 14.315 1.00 93.75 103 TYR A C 1
ATOM 701 O O . TYR A 1 103 ? -12.651 -0.013 14.778 1.00 93.75 103 TYR A O 1
ATOM 709 N N . ALA A 1 104 ? -11.184 -1.725 14.754 1.00 92.44 104 ALA A N 1
ATOM 710 C CA . ALA A 1 104 ? -11.834 -2.539 15.780 1.00 92.44 104 ALA A CA 1
ATOM 711 C C . ALA A 1 104 ? -12.064 -1.764 17.086 1.00 92.44 104 ALA A C 1
ATOM 713 O O . ALA A 1 104 ? -13.164 -1.773 17.637 1.00 92.44 104 ALA A O 1
ATOM 714 N N . LYS A 1 105 ? -11.041 -1.039 17.564 1.00 90.62 105 LYS A N 1
ATOM 715 C CA . LYS A 1 105 ? -11.143 -0.247 18.798 1.00 90.62 105 LYS A CA 1
ATOM 716 C C . LYS A 1 105 ? -12.131 0.909 18.658 1.00 90.62 105 LYS A C 1
ATOM 718 O O . LYS A 1 105 ? -12.806 1.264 19.623 1.00 90.62 105 LYS A O 1
ATOM 723 N N . THR A 1 106 ? -12.220 1.495 17.465 1.00 95.62 106 THR A N 1
ATOM 724 C CA . THR A 1 106 ? -13.169 2.577 17.177 1.00 95.62 106 THR A CA 1
ATOM 725 C C . THR A 1 106 ? -14.595 2.040 17.174 1.00 95.62 106 THR A C 1
ATOM 727 O O . THR A 1 106 ? -15.458 2.612 17.833 1.00 95.62 106 THR A O 1
ATOM 730 N N . GLU A 1 107 ? -14.835 0.914 16.504 1.00 94.19 107 GLU A N 1
ATOM 731 C CA . GLU A 1 107 ? -16.145 0.261 16.463 1.00 94.19 107 GLU A CA 1
ATOM 732 C C . GLU A 1 107 ? -16.606 -0.192 17.854 1.00 94.19 107 GLU A C 1
ATOM 734 O O . GLU A 1 107 ? -17.755 0.058 18.230 1.00 94.19 107 GLU A O 1
ATOM 739 N N . GLU A 1 108 ? -15.705 -0.785 18.644 1.00 92.81 108 GLU A N 1
ATOM 740 C CA . GLU A 1 108 ? -15.955 -1.153 20.041 1.00 92.81 108 GLU A CA 1
ATOM 741 C C . GLU A 1 108 ? -16.351 0.080 20.864 1.00 92.81 108 GLU A C 1
ATOM 743 O O . GLU A 1 108 ? -17.369 0.057 21.558 1.00 92.81 108 GLU A O 1
ATOM 748 N N . PHE A 1 109 ? -15.593 1.178 20.751 1.00 93.12 109 PHE A N 1
ATOM 749 C CA . PHE A 1 109 ? -15.891 2.417 21.463 1.00 93.12 109 PHE A CA 1
ATOM 750 C C . PHE A 1 109 ? -17.250 2.992 21.056 1.00 93.12 109 PHE A C 1
ATOM 752 O O . PHE A 1 109 ? -18.042 3.357 21.926 1.00 93.12 109 PHE A O 1
ATOM 759 N N . CYS A 1 110 ? -17.546 3.075 19.757 1.00 95.38 110 CYS A N 1
ATOM 760 C CA . CYS A 1 110 ? -18.828 3.597 19.295 1.00 95.38 110 CYS A CA 1
ATOM 761 C C . CYS A 1 110 ? -19.978 2.727 19.818 1.00 95.38 110 CYS A C 1
ATOM 763 O O . CYS A 1 110 ? -20.903 3.249 20.441 1.00 95.38 110 CYS A O 1
ATOM 765 N N . SER A 1 111 ? -19.870 1.405 19.671 1.00 93.81 111 SER A N 1
ATOM 766 C CA . SER A 1 111 ? -20.905 0.454 20.089 1.00 93.81 111 SER A CA 1
ATOM 767 C C . SER A 1 111 ? -21.150 0.490 21.600 1.00 93.81 111 SER A C 1
ATOM 769 O O . SER A 1 111 ? -22.300 0.524 22.038 1.00 93.81 111 SER A O 1
ATOM 771 N N . ALA A 1 112 ? -20.084 0.557 22.406 1.00 93.19 112 ALA A N 1
ATOM 772 C CA . ALA A 1 112 ? -20.173 0.652 23.864 1.00 93.19 112 ALA A CA 1
ATOM 773 C C . ALA A 1 112 ? -20.888 1.928 24.342 1.00 93.19 112 ALA A C 1
ATOM 775 O O . ALA A 1 112 ? -21.458 1.942 25.430 1.00 93.19 112 ALA A O 1
ATOM 776 N N . ASN A 1 113 ? -20.895 2.978 23.517 1.00 93.69 113 ASN A N 1
ATOM 777 C CA . ASN A 1 113 ? -21.543 4.257 23.804 1.00 93.69 113 ASN A CA 1
ATOM 778 C C . ASN A 1 113 ? -22.881 4.440 23.062 1.00 93.69 113 ASN A C 1
ATOM 780 O O . ASN A 1 113 ? -23.402 5.553 22.995 1.00 93.69 113 ASN A O 1
ATOM 784 N N . GLY A 1 114 ? -23.454 3.368 22.499 1.00 93.62 114 GLY A N 1
ATOM 785 C CA . GLY A 1 114 ? -24.736 3.421 21.784 1.00 93.62 114 GLY A CA 1
ATOM 786 C C . GLY A 1 114 ? -24.676 4.176 20.450 1.00 93.62 114 GLY A C 1
ATOM 787 O O . GLY A 1 114 ? -25.684 4.715 19.991 1.00 93.62 114 GLY A O 1
ATOM 788 N N . LEU A 1 115 ? -23.491 4.240 19.846 1.00 96.06 115 LEU A N 1
ATOM 789 C CA . LEU A 1 115 ? -23.202 4.876 18.566 1.00 96.06 115 LEU A CA 1
ATOM 790 C C . LEU A 1 115 ? -22.726 3.828 17.549 1.00 96.06 115 LEU A C 1
ATOM 792 O O . LEU A 1 115 ? -22.447 2.682 17.886 1.00 96.06 115 LEU A O 1
ATOM 796 N N . GLU A 1 116 ? -22.597 4.237 16.292 1.00 96.00 116 GLU A N 1
ATOM 797 C CA . GLU A 1 116 ? -22.098 3.408 15.197 1.00 96.00 116 GLU A CA 1
ATOM 798 C C . GLU A 1 116 ? -20.938 4.079 14.454 1.00 96.00 116 GLU A C 1
ATOM 800 O O . GLU A 1 116 ? -20.701 5.286 14.563 1.00 96.00 116 GLU A O 1
ATOM 805 N N . MET A 1 117 ? -20.218 3.287 13.662 1.00 95.12 117 MET A N 1
ATOM 806 C CA . MET A 1 117 ? -19.192 3.788 12.753 1.00 95.12 117 MET A CA 1
ATOM 807 C C . MET A 1 117 ? -19.814 4.691 11.682 1.00 95.12 117 MET A C 1
ATOM 809 O O . MET A 1 117 ? -20.734 4.293 10.963 1.00 95.12 117 MET A O 1
ATOM 813 N N . CYS A 1 118 ? -19.285 5.905 11.530 1.00 95.38 118 CYS A N 1
ATOM 814 C CA . CYS A 1 118 ? -19.822 6.894 10.595 1.00 95.38 118 CYS A CA 1
ATOM 815 C C . CYS A 1 118 ? -19.724 6.463 9.128 1.00 95.38 118 CYS A C 1
ATOM 817 O O . CYS A 1 118 ? -18.688 5.981 8.691 1.00 95.38 118 CYS A O 1
ATOM 819 N N . LYS A 1 119 ? -20.744 6.776 8.321 1.00 93.81 119 LYS A N 1
ATOM 820 C CA . LYS A 1 119 ? -20.738 6.615 6.848 1.00 93.81 119 LYS A CA 1
ATOM 821 C C . LYS A 1 119 ? -20.272 7.877 6.102 1.00 93.81 119 LYS A C 1
ATOM 823 O O . LYS A 1 119 ? -20.644 8.105 4.957 1.00 93.81 119 LYS A O 1
ATOM 828 N N . GLN A 1 120 ? -19.534 8.749 6.785 1.00 93.19 120 GLN A N 1
ATOM 829 C CA . GLN A 1 120 ? -19.101 10.068 6.308 1.00 93.19 120 GLN A CA 1
ATOM 830 C C . GLN A 1 120 ? -17.924 10.569 7.149 1.00 93.19 120 GLN A C 1
ATOM 832 O O . GLN A 1 120 ? -17.717 10.095 8.261 1.00 93.19 120 GLN A O 1
ATOM 837 N N . SER A 1 121 ? -17.194 11.577 6.677 1.00 92.75 121 SER A N 1
ATOM 838 C CA . SER A 1 121 ? -16.008 12.115 7.363 1.00 92.75 121 SER A CA 1
ATOM 839 C C . SER A 1 121 ? -16.298 12.994 8.587 1.00 92.75 121 SER A C 1
ATOM 841 O O . SER A 1 121 ? -15.372 13.399 9.278 1.00 92.75 121 SER A O 1
ATOM 843 N N . CYS A 1 122 ? -17.555 13.383 8.820 1.00 95.06 122 CYS A N 1
ATOM 844 C CA . CYS A 1 122 ? -17.930 14.381 9.826 1.00 95.06 122 CYS A CA 1
ATOM 845 C C . CYS A 1 122 ? -17.168 15.718 9.717 1.00 95.06 122 CYS A C 1
ATOM 847 O O . CYS A 1 122 ? -16.920 16.389 10.723 1.00 95.06 122 CYS A O 1
ATOM 849 N N . ALA A 1 123 ? -16.817 16.129 8.495 1.00 94.19 123 ALA A N 1
ATOM 850 C CA . ALA A 1 123 ? -16.099 17.371 8.243 1.00 94.19 123 ALA A CA 1
ATOM 851 C C . ALA A 1 123 ? -16.763 18.601 8.882 1.00 94.19 123 ALA A C 1
ATOM 853 O O . ALA A 1 123 ? -17.969 18.843 8.768 1.00 94.19 123 ALA A O 1
ATOM 854 N N . GLY A 1 124 ? -15.941 19.406 9.559 1.00 91.06 124 GLY A N 1
ATOM 855 C CA . GLY A 1 124 ? -16.382 20.621 10.254 1.00 91.06 124 GLY A CA 1
ATOM 856 C C . GLY A 1 124 ? -16.994 20.368 11.632 1.00 91.06 124 GLY A C 1
ATOM 857 O O . GLY A 1 124 ? -17.550 21.292 12.223 1.00 91.06 124 GLY A O 1
ATOM 858 N N . LYS A 1 125 ? -16.916 19.139 12.149 1.00 91.00 125 LYS A N 1
ATOM 859 C CA . LYS A 1 125 ? -17.313 18.798 13.522 1.00 91.00 125 LYS A CA 1
ATOM 860 C C . LYS A 1 125 ? -16.097 18.817 14.451 1.00 91.00 125 LYS A C 1
ATOM 862 O O . LYS A 1 125 ? -14.973 18.791 13.960 1.00 91.00 125 LYS A O 1
ATOM 867 N N . GLY A 1 126 ? -16.337 18.905 15.762 1.00 92.06 126 GLY A N 1
ATOM 868 C CA . GLY A 1 126 ? -15.356 19.192 16.825 1.00 92.06 126 GLY A CA 1
ATOM 869 C C . GLY A 1 126 ? -14.082 18.328 16.875 1.00 92.06 126 GLY A C 1
ATOM 870 O O . GLY A 1 126 ? -13.753 17.579 15.956 1.00 92.06 126 GLY A O 1
ATOM 871 N N . CYS A 1 127 ? -13.317 18.465 17.960 1.00 95.94 127 CYS A N 1
ATOM 872 C CA . CYS A 1 127 ? -12.056 17.742 18.208 1.00 95.94 127 CYS A CA 1
ATOM 873 C C . CYS A 1 127 ? -10.888 18.005 17.246 1.00 95.94 127 CYS A C 1
ATOM 875 O O . CYS A 1 127 ? -9.822 17.414 17.411 1.00 95.94 127 CYS A O 1
ATOM 877 N N . PHE A 1 128 ? -11.049 18.914 16.277 1.00 95.50 128 PHE A N 1
ATOM 878 C CA . PHE A 1 128 ? -10.045 19.234 15.251 1.00 95.50 128 PHE A CA 1
ATOM 879 C C . PHE A 1 128 ? -9.646 18.041 14.359 1.00 95.50 128 PHE A C 1
ATOM 881 O O . PHE A 1 128 ? -8.601 18.072 13.714 1.00 95.50 128 PHE A O 1
ATOM 888 N N . TYR A 1 129 ? -10.506 17.025 14.231 1.00 96.00 129 TYR A N 1
ATOM 889 C CA . TYR A 1 129 ? -10.245 15.860 13.365 1.00 96.00 129 TYR A CA 1
ATOM 890 C C . TYR A 1 129 ? -10.308 16.168 11.868 1.00 96.00 129 TYR A C 1
ATOM 892 O O . TYR A 1 129 ? -9.937 15.338 11.052 1.00 96.00 129 TYR A O 1
ATOM 900 N N . ASN A 1 130 ? -10.674 17.391 11.479 1.00 94.94 130 ASN A N 1
ATOM 901 C CA . ASN A 1 130 ? -10.482 17.854 10.104 1.00 94.94 130 ASN A CA 1
ATOM 902 C C . ASN A 1 130 ? -9.004 17.819 9.668 1.00 94.94 130 ASN A C 1
ATOM 904 O O . ASN A 1 130 ? -8.710 17.743 8.479 1.00 94.94 130 ASN A O 1
ATOM 908 N N . ASN A 1 131 ? -8.072 17.861 10.621 1.00 94.88 131 ASN A N 1
ATOM 909 C CA . ASN A 1 131 ? -6.639 17.790 10.351 1.00 94.88 131 ASN A CA 1
ATOM 910 C C . ASN A 1 131 ? -6.108 16.353 10.243 1.00 94.88 131 ASN A C 1
ATOM 912 O O . ASN A 1 131 ? -4.895 16.174 10.207 1.00 94.88 131 ASN A O 1
ATOM 916 N N . HIS A 1 132 ? -6.999 15.362 10.221 1.00 96.19 132 HIS A N 1
ATOM 917 C CA . HIS A 1 132 ? -6.674 13.945 10.257 1.00 96.19 132 HIS A CA 1
ATOM 918 C C . HIS A 1 132 ? -7.431 13.178 9.162 1.00 96.19 132 HIS A C 1
ATOM 920 O O . HIS A 1 132 ? -8.516 13.606 8.742 1.00 96.19 132 HIS A O 1
ATOM 926 N N . PRO A 1 133 ? -6.906 12.034 8.699 1.00 97.12 133 PRO A N 1
ATOM 927 C CA . PRO A 1 133 ? -7.746 10.979 8.145 1.00 97.12 133 PRO A CA 1
ATOM 928 C C . PRO A 1 133 ? -8.746 10.480 9.205 1.00 97.12 133 PRO A C 1
ATOM 930 O O . PRO A 1 133 ? -8.501 10.603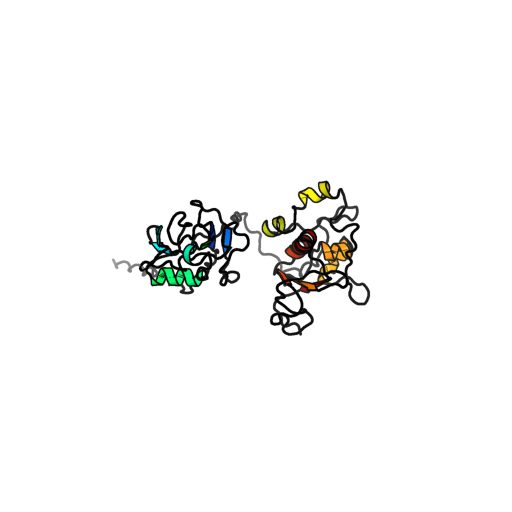 10.403 1.00 97.12 133 PRO A O 1
ATOM 933 N N . VAL A 1 134 ? -9.888 9.927 8.792 1.00 97.19 134 VAL A N 1
ATOM 934 C CA . VAL A 1 134 ? -10.930 9.435 9.715 1.00 97.19 134 VAL A CA 1
ATOM 935 C C . VAL A 1 134 ? -11.465 8.067 9.305 1.00 97.19 134 VAL A C 1
ATOM 937 O O . VAL A 1 134 ? -11.684 7.813 8.118 1.00 97.19 134 VAL A O 1
ATOM 940 N N . PHE A 1 135 ? -11.728 7.203 10.291 1.00 96.69 135 PHE A N 1
ATOM 941 C CA . PHE A 1 135 ? -12.383 5.915 10.052 1.00 96.69 135 PHE A CA 1
ATOM 942 C C . PHE A 1 135 ? -13.847 6.099 9.625 1.00 96.69 135 PHE A C 1
ATOM 944 O O . PHE A 1 135 ? -14.558 6.981 10.127 1.00 96.69 135 PHE A O 1
ATOM 951 N N . THR A 1 136 ? -14.317 5.229 8.727 1.00 95.38 136 THR A N 1
ATOM 952 C CA . THR A 1 136 ? -15.727 5.154 8.323 1.00 95.38 136 THR A CA 1
ATOM 953 C C . THR A 1 136 ? -16.184 3.711 8.148 1.00 95.38 136 THR A C 1
ATOM 955 O O . THR A 1 136 ? -15.362 2.820 7.993 1.00 95.38 136 THR A O 1
ATOM 958 N N . SER A 1 137 ? -17.495 3.482 8.128 1.00 94.50 137 SER A N 1
ATOM 959 C CA . SER A 1 137 ? -18.115 2.202 7.757 1.00 94.50 137 SER A CA 1
ATOM 960 C C . SER A 1 137 ? -18.429 2.092 6.262 1.00 94.50 137 SER A C 1
ATOM 962 O O . SER A 1 137 ? -19.155 1.187 5.847 1.00 94.50 137 SER A O 1
ATOM 964 N N . LEU A 1 138 ? -17.936 3.022 5.432 1.00 93.50 138 LEU A N 1
ATOM 965 C CA . LEU A 1 138 ? -18.147 2.937 3.991 1.00 93.50 138 LEU A CA 1
ATOM 966 C C . LEU A 1 138 ? -17.339 1.767 3.430 1.00 93.50 138 LEU A C 1
ATOM 968 O O . LEU A 1 138 ? -16.142 1.689 3.707 1.00 93.50 138 LEU A O 1
ATOM 972 N N . PRO A 1 139 ? -17.958 0.880 2.637 1.00 92.38 139 PRO A N 1
ATOM 973 C CA . PRO A 1 139 ? -17.245 -0.239 2.055 1.00 92.38 139 PRO A CA 1
ATOM 974 C C . PRO A 1 139 ? -16.214 0.271 1.054 1.00 92.38 139 PRO A C 1
ATOM 976 O O . PRO A 1 139 ? -16.445 1.258 0.348 1.00 92.38 139 PRO A O 1
ATOM 979 N N . CYS A 1 140 ? -15.098 -0.441 0.944 1.00 89.44 140 CYS A N 1
ATOM 980 C CA . CYS A 1 140 ? -14.209 -0.218 -0.184 1.00 89.44 140 CYS A CA 1
ATOM 981 C C . CYS A 1 140 ? -14.931 -0.508 -1.510 1.00 89.44 140 CYS A C 1
ATOM 983 O O . CYS A 1 140 ? -15.823 -1.364 -1.549 1.00 89.44 140 CYS A O 1
ATOM 985 N N . PRO A 1 141 ? -14.549 0.170 -2.607 1.00 84.88 141 PRO A N 1
ATOM 986 C CA . PRO A 1 141 ? -15.098 -0.130 -3.921 1.00 84.88 141 PRO A CA 1
ATOM 987 C C . PRO A 1 141 ? -14.904 -1.617 -4.233 1.00 84.88 141 PRO A C 1
ATOM 989 O O . PRO A 1 141 ? -13.803 -2.158 -4.117 1.00 84.88 141 PRO A O 1
ATOM 992 N N . SER A 1 142 ? -16.003 -2.290 -4.577 1.00 65.56 142 SER A N 1
ATOM 993 C CA . SER A 1 142 ? -15.949 -3.671 -5.049 1.00 65.56 142 SER A CA 1
ATOM 994 C C . SER A 1 142 ? -15.244 -3.709 -6.406 1.00 65.56 142 SER A C 1
ATOM 996 O O . SER A 1 142 ? -15.438 -2.784 -7.203 1.00 65.56 142 SER A O 1
ATOM 998 N N . PRO A 1 143 ? -14.461 -4.760 -6.706 1.00 56.12 143 PRO A N 1
ATOM 999 C CA . PRO A 1 143 ? -13.993 -4.971 -8.068 1.00 56.12 143 PRO A CA 1
ATOM 1000 C C . PRO A 1 143 ? -15.207 -5.029 -9.015 1.00 56.12 143 PRO A C 1
ATOM 1002 O O . PRO A 1 143 ? -16.287 -5.469 -8.598 1.00 56.12 143 PRO A O 1
ATOM 1005 N N . PRO A 1 144 ? -15.079 -4.548 -10.264 1.00 42.88 144 PRO A N 1
ATOM 1006 C CA . PRO A 1 144 ? -16.192 -4.521 -11.204 1.00 42.88 144 PRO A CA 1
ATOM 1007 C C . PRO A 1 144 ? -16.789 -5.930 -11.375 1.00 42.88 144 PRO A C 1
ATOM 1009 O O . PRO A 1 144 ? -16.041 -6.908 -11.432 1.00 42.88 144 PRO A O 1
ATOM 1012 N N . PRO A 1 145 ? -18.128 -6.068 -11.433 1.00 39.56 145 PRO A N 1
ATOM 1013 C CA . PRO A 1 145 ? -18.768 -7.372 -11.511 1.00 39.56 145 PRO A CA 1
ATOM 1014 C C . PRO A 1 145 ? -18.422 -8.060 -12.836 1.00 39.56 145 PRO A C 1
ATOM 1016 O O . PRO A 1 145 ? -18.758 -7.562 -13.911 1.00 39.56 145 PRO A O 1
ATOM 1019 N N . SER A 1 146 ? -17.796 -9.235 -12.753 1.00 42.56 146 SER A N 1
ATOM 1020 C CA . SER A 1 146 ? -17.667 -10.160 -13.879 1.00 42.56 146 SER A CA 1
ATOM 1021 C C . SER A 1 146 ? -19.068 -10.549 -14.361 1.00 42.56 146 SER A C 1
ATOM 1023 O O . SER A 1 146 ? -19.867 -11.112 -13.612 1.00 42.56 146 SER A O 1
ATOM 1025 N N . THR A 1 147 ? -19.398 -10.208 -15.603 1.00 38.50 147 THR A N 1
ATOM 1026 C CA . THR A 1 147 ? -20.695 -10.503 -16.221 1.00 38.50 147 THR A CA 1
ATOM 1027 C C . THR A 1 147 ? -20.920 -12.017 -16.324 1.00 38.50 147 THR A C 1
ATOM 1029 O O . THR A 1 147 ? -20.100 -12.762 -16.853 1.00 38.50 147 THR A O 1
ATOM 1032 N N . ILE A 1 148 ? -22.047 -12.481 -15.777 1.00 41.88 148 ILE A N 1
ATOM 1033 C CA . ILE A 1 148 ? -22.484 -13.883 -15.776 1.00 41.88 148 ILE A CA 1
ATOM 1034 C C . ILE A 1 148 ? -23.213 -14.237 -17.088 1.00 41.88 148 ILE A C 1
ATOM 1036 O O . ILE A 1 148 ? -24.032 -13.461 -17.575 1.00 41.88 148 ILE A O 1
ATOM 1040 N N . ALA A 1 149 ? -22.976 -15.483 -17.529 1.00 38.97 149 ALA A N 1
ATOM 1041 C CA . ALA A 1 149 ? -23.726 -16.344 -18.460 1.00 38.97 149 ALA A CA 1
ATOM 1042 C C . ALA A 1 149 ? -23.384 -16.303 -19.967 1.00 38.97 149 ALA A C 1
ATOM 1044 O O . ALA A 1 149 ? -24.065 -15.681 -20.777 1.00 38.97 149 ALA A O 1
ATOM 1045 N N . SER A 1 150 ? -22.426 -17.154 -20.348 1.00 38.62 150 SER A N 1
ATOM 1046 C CA . SER A 1 150 ? -22.442 -17.918 -21.607 1.00 38.62 150 SER A CA 1
ATOM 1047 C C . SER A 1 150 ? -22.521 -19.414 -21.226 1.00 38.62 150 SER A C 1
ATOM 1049 O O . SER A 1 150 ? -21.953 -19.776 -20.191 1.00 38.62 150 SER A O 1
ATOM 1051 N N . PRO A 1 151 ? -23.286 -20.276 -21.928 1.00 44.25 151 PRO A N 1
ATOM 1052 C CA . PRO A 1 151 ? -23.686 -21.586 -21.408 1.00 44.25 151 PRO A CA 1
ATOM 1053 C C . PRO A 1 151 ? -22.494 -22.532 -21.210 1.00 44.25 151 PRO A C 1
ATOM 1055 O O . PRO A 1 151 ? -21.550 -22.542 -21.998 1.00 44.25 151 PRO A O 1
ATOM 1058 N N . SER A 1 152 ? -22.563 -23.333 -20.143 1.00 41.91 152 SER A N 1
ATOM 1059 C CA . SER A 1 152 ? -21.510 -24.263 -19.734 1.00 41.91 152 SER A CA 1
ATOM 1060 C C . SER A 1 152 ? -21.164 -25.286 -20.830 1.00 41.91 152 SER A C 1
ATOM 1062 O O . SER A 1 152 ? -22.072 -25.928 -21.366 1.00 41.91 152 SER A O 1
ATOM 1064 N N . PRO A 1 153 ? -19.868 -25.498 -21.128 1.00 46.56 153 PRO A N 1
ATOM 1065 C CA . PRO A 1 153 ? -19.415 -26.630 -21.925 1.00 46.56 153 PRO A CA 1
ATOM 1066 C C . PRO A 1 153 ? -19.551 -27.950 -21.134 1.00 46.56 153 PRO A C 1
ATOM 1068 O O . PRO A 1 153 ? -19.684 -27.923 -19.907 1.00 46.56 153 PRO A O 1
ATOM 1071 N N . PRO A 1 154 ? -19.549 -29.114 -21.816 1.00 44.88 154 PRO A N 1
ATOM 1072 C CA . PRO A 1 154 ? -19.649 -30.428 -21.173 1.00 44.88 154 PRO A CA 1
ATOM 1073 C C . PRO A 1 154 ? -18.471 -30.674 -20.210 1.00 4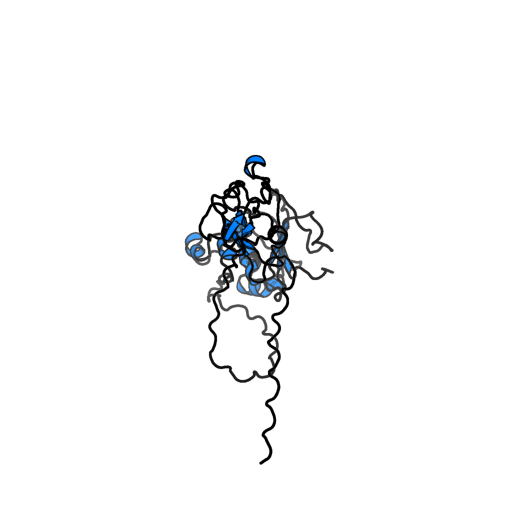4.88 154 PRO A C 1
ATOM 1075 O O . PRO A 1 154 ? -17.443 -30.002 -20.325 1.00 44.88 154 PRO A O 1
ATOM 1078 N N . PRO A 1 155 ? -18.597 -31.627 -19.261 1.00 42.56 155 PRO A N 1
ATOM 1079 C CA . PRO A 1 155 ? -17.555 -31.882 -18.271 1.00 42.56 155 PRO A CA 1
ATOM 1080 C C . PRO A 1 155 ? -16.223 -32.212 -18.960 1.00 42.56 155 PRO A C 1
ATOM 1082 O O . PRO A 1 155 ? -16.219 -32.957 -19.948 1.00 42.56 155 PRO A O 1
ATOM 1085 N N . PRO A 1 156 ? -15.099 -31.659 -18.471 1.00 42.09 156 PRO A N 1
ATOM 1086 C CA . PRO A 1 156 ? -13.814 -31.850 -19.112 1.00 42.09 156 PRO A CA 1
ATOM 1087 C C . PRO A 1 156 ? -13.361 -33.313 -18.980 1.00 42.09 156 PRO A C 1
ATOM 1089 O O . PRO A 1 156 ? -13.685 -33.979 -17.990 1.00 42.09 156 PRO A O 1
ATOM 1092 N N . PRO A 1 157 ? -12.603 -33.828 -19.963 1.00 49.38 157 PRO A N 1
ATOM 1093 C CA . PRO A 1 157 ? -11.877 -35.083 -19.806 1.00 49.38 157 PRO A CA 1
ATOM 1094 C C . PRO A 1 157 ? -10.910 -34.991 -18.608 1.00 49.38 157 PRO A C 1
ATOM 1096 O O . PRO A 1 157 ? -10.583 -33.882 -18.178 1.00 49.38 157 PRO A O 1
ATOM 1099 N N . PRO A 1 158 ? -10.459 -36.133 -18.051 1.00 44.59 158 PRO A N 1
ATOM 1100 C CA . PRO A 1 158 ? -9.540 -36.150 -16.915 1.00 44.59 158 PRO A CA 1
ATOM 1101 C C . PRO A 1 158 ? -8.350 -35.221 -17.162 1.00 44.59 158 PRO A C 1
ATOM 1103 O O . PRO A 1 158 ? -7.791 -35.205 -18.262 1.00 44.59 158 PRO A O 1
ATOM 1106 N N . SER A 1 159 ? -8.022 -34.432 -16.136 1.00 43.97 159 SER A N 1
ATOM 1107 C CA . SER A 1 159 ? -7.070 -33.329 -16.213 1.00 43.97 159 SER A CA 1
ATOM 1108 C C . SER A 1 159 ? -5.758 -33.755 -16.880 1.00 43.97 159 SER A C 1
ATOM 1110 O O . 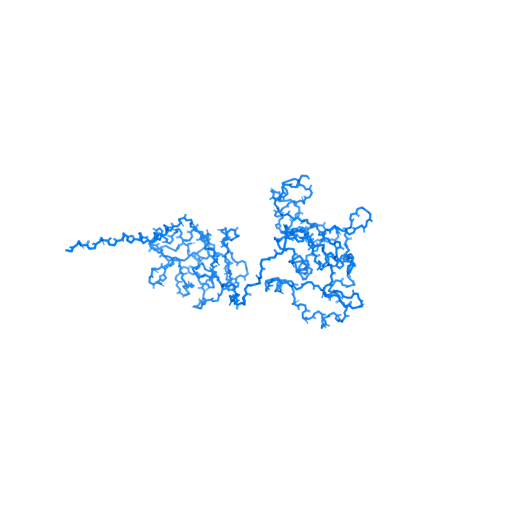SER A 1 159 ? -5.153 -34.743 -16.448 1.00 43.97 159 SER A O 1
ATOM 1112 N N . PRO A 1 160 ? -5.289 -33.016 -17.902 1.00 47.66 160 PRO A N 1
ATOM 1113 C CA . PRO A 1 160 ? -3.922 -33.154 -18.362 1.00 47.66 160 PRO A CA 1
ATOM 1114 C C . PRO A 1 160 ? -2.957 -32.756 -17.230 1.00 47.66 160 PRO A C 1
ATOM 1116 O O . PRO A 1 160 ? -3.346 -32.010 -16.325 1.00 47.66 160 PRO A O 1
ATOM 1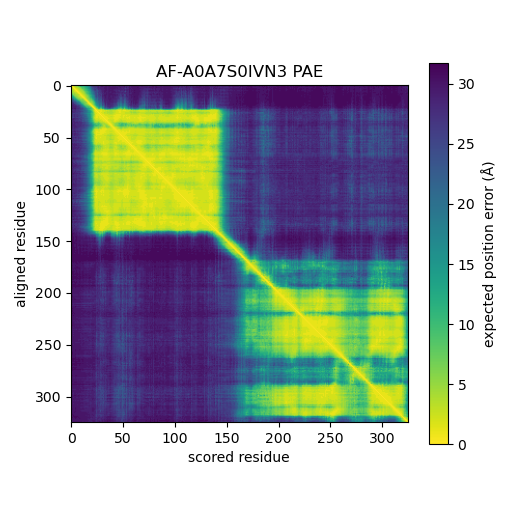119 N N . PRO A 1 161 ? -1.707 -33.250 -17.256 1.00 41.00 161 PRO A N 1
ATOM 1120 C CA . PRO A 1 161 ? -0.677 -32.809 -16.321 1.00 41.00 161 PRO A CA 1
ATOM 1121 C C . PRO A 1 161 ? -0.535 -31.275 -16.368 1.00 41.00 161 PRO A C 1
ATOM 1123 O O . PRO A 1 161 ? -0.856 -30.677 -17.402 1.00 41.00 161 PRO A O 1
ATOM 1126 N N . PRO A 1 162 ? -0.086 -30.635 -15.268 1.00 39.06 162 PRO A N 1
ATOM 1127 C CA . PRO A 1 162 ? 0.046 -29.181 -15.194 1.00 39.06 162 PRO A CA 1
ATOM 1128 C C . PRO A 1 162 ? 0.828 -28.665 -16.407 1.00 39.06 162 PRO A C 1
ATOM 1130 O O . PRO A 1 162 ? 1.784 -29.329 -16.829 1.00 39.06 162 PRO A O 1
ATOM 1133 N N . PRO A 1 163 ? 0.423 -27.529 -17.006 1.00 33.94 163 PRO A N 1
ATOM 1134 C CA . PRO A 1 163 ? 1.109 -27.023 -18.177 1.00 33.94 163 PRO A CA 1
ATOM 1135 C C . PRO A 1 163 ? 2.556 -26.748 -17.791 1.00 33.94 163 PRO A C 1
ATOM 1137 O O . PRO A 1 163 ? 2.839 -25.992 -16.863 1.00 33.94 163 PRO A O 1
ATOM 1140 N N . SER A 1 164 ? 3.474 -27.386 -18.513 1.00 36.22 164 SER A N 1
ATOM 1141 C CA . SER A 1 164 ? 4.853 -26.939 -18.549 1.00 36.22 164 SER A CA 1
ATOM 1142 C C . SER A 1 164 ? 4.842 -25.476 -18.975 1.00 36.22 164 SER A C 1
ATOM 1144 O O . SER A 1 164 ? 4.310 -25.123 -20.031 1.00 36.22 164 SER A O 1
ATOM 1146 N N . SER A 1 165 ? 5.388 -24.645 -18.098 1.00 43.41 165 SER A N 1
ATOM 1147 C CA . SER A 1 165 ? 5.680 -23.237 -18.293 1.00 43.41 165 SER A CA 1
ATOM 1148 C C . SER A 1 165 ? 6.209 -23.004 -19.706 1.00 43.41 165 SER A C 1
ATOM 1150 O O . SER A 1 165 ? 7.325 -23.380 -20.060 1.00 43.41 165 SER A O 1
ATOM 1152 N N . THR A 1 166 ? 5.361 -22.412 -20.543 1.00 34.47 166 THR A N 1
ATOM 1153 C CA . THR A 1 166 ? 5.771 -21.884 -21.840 1.00 34.47 166 THR A CA 1
ATOM 1154 C C . THR A 1 166 ? 6.066 -20.403 -21.618 1.00 34.47 166 THR A C 1
ATOM 1156 O O . THR A 1 166 ? 5.138 -19.655 -21.312 1.00 34.47 166 THR A O 1
ATOM 1159 N N . PRO A 1 167 ? 7.322 -19.944 -21.725 1.00 50.91 167 PRO A N 1
ATOM 1160 C CA . PRO A 1 167 ? 7.589 -18.524 -21.844 1.00 50.91 167 PRO A CA 1
ATOM 1161 C C . PRO A 1 167 ? 7.228 -18.073 -23.260 1.00 50.91 167 PRO A C 1
ATOM 1163 O O . PRO A 1 167 ? 7.359 -18.842 -24.210 1.00 50.91 167 PRO A O 1
ATOM 1166 N N . SER A 1 168 ? 6.884 -16.793 -23.398 1.00 44.06 168 SER A N 1
ATOM 1167 C CA . SER A 1 168 ? 6.754 -16.077 -24.676 1.00 44.06 168 SER A CA 1
ATOM 1168 C C . SER A 1 168 ? 5.352 -16.063 -25.299 1.00 44.06 168 SER A C 1
ATOM 1170 O O . SER A 1 168 ? 5.070 -16.738 -26.283 1.00 44.06 168 SER A O 1
ATOM 1172 N N . ALA A 1 169 ? 4.477 -15.205 -24.769 1.00 44.22 169 ALA A N 1
ATOM 1173 C CA . ALA A 1 169 ? 3.352 -14.659 -25.537 1.00 44.22 169 ALA A CA 1
ATOM 1174 C C . ALA A 1 169 ? 3.513 -13.155 -25.855 1.00 44.22 169 ALA A C 1
ATOM 1176 O O . ALA A 1 169 ? 2.628 -12.571 -26.468 1.00 44.22 169 ALA A O 1
ATOM 1177 N N . GLY A 1 170 ? 4.633 -12.522 -25.475 1.00 53.00 170 GLY A N 1
ATOM 1178 C CA . GLY A 1 170 ? 4.823 -11.071 -25.629 1.00 53.00 170 GLY A CA 1
ATOM 1179 C C . GLY A 1 170 ? 6.081 -10.631 -26.379 1.00 53.00 170 GLY A C 1
ATOM 1180 O O . GLY A 1 170 ? 6.186 -9.459 -26.719 1.00 53.00 170 GLY A O 1
ATOM 1181 N N . CYS A 1 171 ? 7.043 -11.520 -26.637 1.00 56.28 171 CYS A N 1
ATOM 1182 C CA . CYS A 1 171 ? 8.314 -11.112 -27.233 1.00 56.28 171 CYS A CA 1
ATOM 1183 C C . CYS A 1 171 ? 8.196 -10.916 -28.751 1.00 56.28 171 CYS A C 1
ATOM 1185 O O . CYS A 1 171 ? 7.594 -11.738 -29.443 1.00 56.28 171 CYS A O 1
ATOM 1187 N N . THR A 1 172 ? 8.793 -9.850 -29.282 1.00 65.06 172 THR A N 1
ATOM 1188 C CA . THR A 1 172 ? 8.906 -9.640 -30.727 1.00 65.06 172 THR A CA 1
ATOM 1189 C C . THR A 1 172 ? 9.953 -10.584 -31.321 1.00 65.06 172 THR A C 1
ATOM 1191 O O . THR A 1 172 ? 10.816 -11.122 -30.620 1.00 65.06 172 THR A O 1
ATOM 1194 N N . SER A 1 173 ? 9.897 -10.776 -32.642 1.00 55.34 173 SER A N 1
ATOM 1195 C CA . SER A 1 173 ? 10.839 -11.607 -33.410 1.00 55.34 173 SER A CA 1
ATOM 1196 C C . SER A 1 173 ? 12.308 -11.223 -33.232 1.00 55.34 173 SER A C 1
ATOM 1198 O O . SER A 1 173 ? 13.188 -12.030 -33.519 1.00 55.34 173 SER A O 1
ATOM 1200 N N . ASP A 1 174 ? 12.566 -10.014 -32.740 1.00 64.38 174 ASP A N 1
ATOM 1201 C CA . ASP A 1 174 ? 13.899 -9.431 -32.633 1.00 64.38 174 ASP A CA 1
ATOM 1202 C C . ASP A 1 174 ? 14.522 -9.680 -31.244 1.00 64.38 174 ASP A C 1
ATOM 1204 O O . ASP A 1 174 ? 15.537 -9.085 -30.890 1.00 64.38 174 ASP A O 1
ATOM 1208 N N . GLY A 1 175 ? 13.913 -10.560 -30.436 1.00 51.88 175 GLY A N 1
ATOM 1209 C CA . GLY A 1 175 ? 14.378 -10.897 -29.085 1.00 51.88 175 GLY A CA 1
ATOM 1210 C C . GLY A 1 175 ? 14.013 -9.853 -28.027 1.00 51.88 175 GLY A C 1
ATOM 1211 O O . GLY A 1 175 ? 14.452 -9.943 -26.880 1.00 51.88 175 GLY A O 1
ATOM 1212 N N . TRP A 1 176 ? 13.198 -8.859 -28.387 1.00 59.53 176 TRP A N 1
ATOM 1213 C CA . TRP A 1 176 ? 12.656 -7.903 -27.433 1.00 59.53 176 TRP A CA 1
ATOM 1214 C C . TRP A 1 176 ? 11.443 -8.499 -26.727 1.00 59.53 176 TRP A C 1
ATOM 1216 O O . TRP A 1 176 ? 10.390 -8.692 -27.328 1.00 59.53 176 TRP A O 1
ATOM 1226 N N . CYS A 1 177 ? 11.581 -8.758 -25.433 1.00 57.78 177 CYS A N 1
ATOM 1227 C CA . CYS A 1 177 ? 10.464 -9.102 -24.567 1.00 57.78 177 CYS A CA 1
ATOM 1228 C C . CYS A 1 177 ? 10.032 -7.863 -23.778 1.00 57.78 177 CYS A C 1
ATOM 1230 O O . CYS A 1 177 ? 10.846 -7.379 -22.980 1.00 57.78 177 CYS A O 1
ATOM 1232 N N . PRO A 1 178 ? 8.794 -7.365 -23.962 1.00 54.59 178 PRO A N 1
ATOM 1233 C CA . PRO A 1 178 ? 8.231 -6.370 -23.069 1.00 54.59 178 PRO A CA 1
ATOM 1234 C C . PRO A 1 178 ? 8.121 -6.971 -21.665 1.00 54.59 178 PRO A C 1
ATOM 1236 O O . PRO A 1 178 ? 8.035 -8.192 -21.482 1.00 54.59 178 PRO A O 1
ATOM 1239 N N . SER A 1 179 ? 8.179 -6.109 -20.662 1.00 47.09 179 SER A N 1
ATOM 1240 C CA . SER A 1 179 ? 7.991 -6.498 -19.268 1.00 47.09 179 SER A CA 1
ATOM 1241 C C . SER A 1 179 ? 6.525 -6.992 -19.043 1.00 47.09 179 SER A C 1
ATOM 1243 O O . SER A 1 179 ? 5.697 -6.872 -19.951 1.00 47.09 179 SER A O 1
ATOM 1245 N N . PRO A 1 180 ? 6.174 -7.629 -17.906 1.00 49.56 180 PRO A N 1
ATOM 1246 C CA . PRO A 1 180 ? 4.808 -8.132 -17.632 1.00 49.56 180 PRO A CA 1
ATOM 1247 C C . PRO A 1 180 ? 3.724 -7.069 -17.294 1.00 49.56 180 PRO A C 1
ATOM 1249 O O . PRO A 1 180 ? 3.901 -6.253 -16.394 1.00 49.56 180 PRO A O 1
ATOM 1252 N N . GLU A 1 181 ? 2.538 -7.136 -17.915 1.00 46.47 181 GLU A N 1
ATOM 1253 C CA . GLU A 1 181 ? 1.365 -6.338 -17.489 1.00 46.47 181 GLU A CA 1
ATOM 1254 C C . GLU A 1 181 ? 0.957 -6.674 -16.036 1.00 46.47 181 GLU A C 1
ATOM 1256 O O . GLU A 1 181 ? 0.858 -7.845 -15.671 1.00 46.47 181 GLU A O 1
ATOM 1261 N N . GLY A 1 182 ? 0.759 -5.653 -15.191 1.00 46.81 182 GLY A N 1
ATOM 1262 C CA . GLY A 1 182 ? 0.505 -5.805 -13.749 1.00 46.81 182 GLY A CA 1
ATOM 1263 C C . GLY A 1 182 ? -0.975 -5.718 -13.348 1.00 46.81 182 GLY A C 1
ATOM 1264 O O . GLY A 1 182 ? -1.755 -5.053 -14.030 1.00 46.81 182 GLY A O 1
ATOM 1265 N N . PRO A 1 183 ? -1.380 -6.331 -12.217 1.00 43.78 183 PRO A N 1
ATOM 1266 C CA . PRO A 1 183 ? -2.791 -6.478 -11.850 1.00 43.78 183 PRO A CA 1
ATOM 1267 C C . PRO A 1 183 ? -3.431 -5.257 -11.162 1.00 43.78 183 PRO A C 1
ATOM 1269 O O . PRO A 1 183 ? -4.642 -5.281 -10.931 1.00 43.78 183 PRO A O 1
ATOM 1272 N N . THR A 1 184 ? -2.685 -4.199 -10.793 1.00 44.69 184 THR A N 1
ATOM 1273 C CA . THR A 1 184 ? -3.261 -3.067 -10.032 1.00 44.69 184 THR A CA 1
ATOM 1274 C C . THR A 1 184 ? -2.663 -1.691 -10.349 1.00 44.69 184 THR A C 1
ATOM 1276 O O . THR A 1 184 ? -1.484 -1.561 -10.673 1.00 44.69 184 THR A O 1
ATOM 1279 N N . GLN A 1 185 ? -3.487 -0.648 -10.171 1.00 42.31 185 GLN A N 1
ATOM 1280 C CA . GLN A 1 185 ? -3.104 0.769 -10.269 1.00 42.31 185 GLN A CA 1
ATOM 1281 C C . GLN A 1 185 ? -2.028 1.159 -9.243 1.00 42.31 185 GLN A C 1
ATOM 1283 O O . GLN A 1 185 ? -1.171 1.974 -9.545 1.00 42.31 185 GLN A O 1
ATOM 1288 N N . GLN A 1 186 ? -2.026 0.545 -8.057 1.00 38.47 186 GLN A N 1
ATOM 1289 C CA . GLN A 1 186 ? -1.034 0.822 -7.015 1.00 38.47 186 GLN A CA 1
ATOM 1290 C C . GLN A 1 186 ? 0.379 0.419 -7.472 1.00 38.47 186 GLN A C 1
ATOM 1292 O O . GLN A 1 186 ? 1.317 1.194 -7.336 1.00 38.47 186 GLN A O 1
ATOM 1297 N N . CYS A 1 187 ? 0.516 -0.745 -8.119 1.00 47.44 187 CYS A N 1
ATOM 1298 C CA . CYS A 1 187 ? 1.775 -1.153 -8.748 1.00 47.44 187 CYS A CA 1
ATOM 1299 C C . CYS A 1 187 ? 2.191 -0.206 -9.888 1.00 47.44 187 CYS A C 1
ATOM 1301 O O . CYS A 1 187 ? 3.383 -0.018 -10.107 1.00 47.44 187 CYS A O 1
ATOM 1303 N N . ALA A 1 188 ? 1.226 0.391 -10.594 1.00 44.84 188 ALA A N 1
ATOM 1304 C CA . ALA A 1 188 ? 1.476 1.332 -11.683 1.00 44.84 188 ALA A CA 1
ATOM 1305 C C . ALA A 1 188 ? 1.849 2.750 -11.208 1.00 44.84 188 ALA A C 1
ATOM 1307 O O . ALA A 1 188 ? 2.612 3.422 -11.893 1.00 44.84 188 ALA A O 1
ATOM 1308 N N . ASP A 1 189 ? 1.325 3.198 -10.063 1.00 42.41 189 ASP A N 1
ATOM 1309 C CA . ASP A 1 189 ? 1.561 4.540 -9.515 1.00 42.41 189 ASP A CA 1
ATOM 1310 C C . ASP A 1 189 ? 2.846 4.617 -8.683 1.00 42.41 189 ASP A C 1
ATOM 1312 O O . ASP A 1 189 ? 3.548 5.629 -8.718 1.00 42.41 189 ASP A O 1
ATOM 1316 N N . ASP A 1 190 ? 3.168 3.553 -7.940 1.00 41.88 190 ASP A N 1
ATOM 1317 C CA . ASP A 1 190 ? 4.341 3.528 -7.067 1.00 41.88 190 ASP A CA 1
ATOM 1318 C C . ASP A 1 190 ? 5.638 3.240 -7.848 1.00 41.88 190 ASP A C 1
ATOM 1320 O O . ASP A 1 190 ? 6.669 3.839 -7.544 1.00 41.88 190 ASP A O 1
ATOM 1324 N N . ALA A 1 191 ? 5.582 2.455 -8.935 1.00 47.19 191 ALA A N 1
ATOM 1325 C CA . ALA A 1 191 ? 6.753 2.029 -9.714 1.00 47.19 191 ALA A CA 1
ATOM 1326 C C . ALA A 1 191 ? 7.457 3.107 -10.568 1.00 47.19 191 ALA A C 1
ATOM 1328 O O . ALA A 1 191 ? 8.357 2.789 -11.354 1.00 47.19 191 ALA A O 1
ATOM 1329 N N . GLY A 1 192 ? 7.065 4.375 -10.431 1.00 46.31 192 GLY A N 1
ATOM 1330 C CA . GLY A 1 192 ? 7.374 5.420 -11.408 1.00 46.31 192 GLY A CA 1
ATOM 1331 C C . GLY A 1 192 ? 6.440 5.342 -12.624 1.00 46.31 192 GLY A C 1
ATOM 1332 O O . GLY A 1 192 ? 5.573 4.471 -12.665 1.00 46.31 192 GLY A O 1
ATOM 1333 N N . PRO A 1 193 ? 6.562 6.265 -13.598 1.00 42.34 193 PRO A N 1
ATOM 1334 C CA . PRO A 1 193 ? 5.563 6.422 -14.646 1.00 42.34 193 PRO A CA 1
ATOM 1335 C C . PRO A 1 193 ? 5.269 5.092 -15.371 1.00 42.34 193 PRO A C 1
ATOM 1337 O O . PRO A 1 193 ? 6.185 4.291 -15.617 1.00 42.34 193 PRO A O 1
ATOM 1340 N N . PRO A 1 194 ? 3.979 4.823 -15.653 1.00 44.50 194 PRO A N 1
ATOM 1341 C CA . PRO A 1 194 ? 3.545 3.603 -16.311 1.00 44.50 194 PRO A CA 1
ATOM 1342 C C . PRO A 1 194 ? 4.218 3.506 -17.674 1.00 44.50 194 PRO A C 1
ATOM 1344 O O . PRO A 1 194 ? 4.318 4.499 -18.385 1.00 44.50 194 PRO A O 1
ATOM 1347 N N . TRP A 1 195 ? 4.592 2.288 -18.064 1.00 59.19 195 TRP A N 1
ATOM 1348 C CA . TRP A 1 195 ? 5.467 1.943 -19.196 1.00 59.19 195 TRP A CA 1
ATOM 1349 C C . TRP A 1 195 ? 5.056 2.504 -20.565 1.00 59.19 195 TRP A C 1
ATOM 1351 O O . TRP A 1 195 ? 5.768 2.336 -21.552 1.00 59.19 195 TRP A O 1
ATOM 1361 N N . ALA A 1 196 ? 3.895 3.149 -20.632 1.00 54.25 196 ALA A N 1
ATOM 1362 C CA . ALA A 1 196 ? 3.430 3.927 -21.761 1.00 54.25 196 ALA A CA 1
ATOM 1363 C C . ALA A 1 196 ? 4.423 5.022 -22.186 1.00 54.25 196 ALA A C 1
ATOM 1365 O O . ALA A 1 196 ? 4.449 5.351 -23.370 1.00 54.25 196 ALA A O 1
ATOM 1366 N N . ASP A 1 197 ? 5.246 5.552 -21.274 1.00 62.66 197 ASP A N 1
ATOM 1367 C CA . ASP A 1 197 ? 6.262 6.553 -21.601 1.00 62.66 197 ASP A CA 1
ATOM 1368 C C . ASP A 1 197 ? 7.668 5.971 -21.828 1.00 62.66 197 ASP A C 1
ATOM 1370 O O . ASP A 1 197 ? 8.529 6.708 -22.288 1.00 62.66 197 ASP A O 1
ATOM 1374 N N . ASP A 1 198 ? 7.937 4.675 -21.611 1.00 70.88 198 ASP A N 1
ATOM 1375 C CA . ASP A 1 198 ? 9.292 4.104 -21.785 1.00 70.88 198 ASP A CA 1
ATOM 1376 C C . ASP A 1 198 ? 9.812 4.294 -23.216 1.00 70.88 198 ASP A C 1
ATOM 1378 O O . ASP A 1 198 ? 10.974 4.640 -23.434 1.00 70.88 198 ASP A O 1
ATOM 1382 N N . LEU A 1 199 ? 8.930 4.117 -24.203 1.00 72.19 199 LEU A N 1
ATOM 1383 C CA . LEU A 1 199 ? 9.260 4.357 -25.606 1.00 72.19 199 LEU A CA 1
ATOM 1384 C C . LEU A 1 199 ? 9.603 5.832 -25.875 1.00 72.19 199 LEU A C 1
ATOM 1386 O O . LEU A 1 199 ? 10.455 6.107 -26.717 1.00 72.19 199 LEU A O 1
ATOM 1390 N N . GLU A 1 200 ? 8.946 6.767 -25.188 1.00 75.38 200 GLU A N 1
ATOM 1391 C CA . GLU A 1 200 ? 9.188 8.209 -25.315 1.00 75.38 200 GLU A CA 1
ATOM 1392 C C . GLU A 1 200 ? 10.454 8.635 -24.553 1.00 75.38 200 GLU A C 1
ATOM 1394 O O . GLU A 1 200 ? 11.264 9.405 -25.069 1.00 75.38 200 GLU A O 1
ATOM 1399 N N . THR A 1 201 ? 10.650 8.086 -23.356 1.00 75.06 201 THR A N 1
ATOM 1400 C CA . THR A 1 201 ? 11.709 8.433 -22.406 1.00 75.06 201 THR A CA 1
ATOM 1401 C C . THR A 1 201 ? 13.049 7.804 -22.779 1.00 75.06 201 THR A C 1
ATOM 1403 O O . THR A 1 201 ? 14.078 8.482 -22.754 1.00 75.06 201 THR A O 1
ATOM 1406 N N . PHE A 1 202 ? 13.063 6.518 -23.133 1.00 80.12 202 PHE A N 1
ATOM 1407 C CA . PHE A 1 202 ? 14.291 5.757 -23.391 1.00 80.12 202 PHE A CA 1
ATOM 1408 C C . PHE A 1 202 ? 14.488 5.422 -24.871 1.00 80.12 202 PHE A C 1
ATOM 1410 O O . PHE A 1 202 ? 15.618 5.202 -25.311 1.00 80.12 202 PHE A O 1
ATOM 1417 N N . GLY A 1 203 ? 13.412 5.436 -25.658 1.00 79.00 203 GLY A N 1
ATOM 1418 C CA . GLY A 1 203 ? 13.443 5.054 -27.062 1.00 79.00 203 GLY A CA 1
ATOM 1419 C C . GLY A 1 203 ? 13.176 3.561 -27.286 1.00 79.00 203 GLY A C 1
ATOM 1420 O O . GLY A 1 203 ? 13.050 2.770 -26.349 1.00 79.00 203 GLY A O 1
ATOM 1421 N N . PRO A 1 204 ? 13.057 3.143 -28.556 1.00 78.62 204 PRO A N 1
ATOM 1422 C CA . PRO A 1 204 ? 12.723 1.766 -28.892 1.00 78.62 204 PRO A CA 1
ATOM 1423 C C . PRO A 1 204 ? 13.841 0.806 -28.478 1.00 78.62 204 PRO A C 1
ATOM 1425 O O . PRO A 1 204 ? 15.011 1.039 -28.777 1.00 78.62 204 PRO A O 1
ATOM 1428 N N . ASN A 1 205 ? 13.455 -0.319 -27.872 1.00 76.94 205 ASN A N 1
ATOM 1429 C CA . ASN A 1 205 ? 14.351 -1.389 -27.418 1.00 76.94 205 ASN A CA 1
ATOM 1430 C C . ASN A 1 205 ? 15.364 -0.977 -26.333 1.00 76.94 205 ASN A C 1
ATOM 1432 O O . ASN A 1 205 ? 16.381 -1.653 -26.178 1.00 76.94 205 ASN A O 1
ATOM 1436 N N . VAL A 1 206 ? 15.098 0.101 -25.590 1.00 82.19 206 VAL A N 1
ATOM 1437 C CA . VAL A 1 206 ? 15.926 0.540 -24.459 1.00 82.19 206 VAL A CA 1
ATOM 1438 C C . VAL A 1 206 ? 15.152 0.329 -23.163 1.00 82.19 206 VAL A C 1
ATOM 1440 O O . VAL A 1 206 ? 14.010 0.762 -23.033 1.00 82.19 206 VAL A O 1
ATOM 1443 N N . ARG A 1 207 ? 15.764 -0.359 -22.200 1.00 83.25 207 ARG A N 1
ATOM 1444 C CA . ARG A 1 207 ? 15.221 -0.549 -20.849 1.00 83.25 207 ARG A CA 1
ATOM 1445 C C . ARG A 1 207 ? 15.699 0.562 -19.923 1.00 83.25 207 ARG A C 1
ATOM 1447 O O . ARG A 1 207 ? 16.811 1.062 -20.070 1.00 83.25 207 ARG A O 1
ATOM 1454 N N . TYR A 1 208 ? 14.914 0.866 -18.892 1.00 83.06 208 TYR A N 1
ATOM 1455 C CA . TYR A 1 208 ? 15.257 1.873 -17.878 1.00 83.06 208 TYR A CA 1
ATOM 1456 C C . TYR A 1 208 ? 16.587 1.605 -17.144 1.00 83.06 208 TYR A C 1
ATOM 1458 O O . TYR A 1 208 ? 17.185 2.512 -16.564 1.00 83.06 208 TYR A O 1
ATOM 1466 N N . HIS A 1 209 ? 17.052 0.353 -17.158 1.00 88.31 209 HIS A N 1
ATOM 1467 C CA . HIS A 1 209 ? 18.311 -0.078 -16.554 1.00 88.31 209 HIS A CA 1
ATOM 1468 C C . HIS A 1 209 ? 19.443 -0.301 -17.569 1.00 88.31 209 HIS A C 1
ATOM 1470 O O . HIS A 1 209 ? 20.561 -0.660 -17.170 1.00 88.31 209 HIS A O 1
ATOM 1476 N N . ASP A 1 210 ? 19.217 -0.071 -18.862 1.00 87.06 210 ASP A N 1
ATOM 1477 C CA . ASP A 1 210 ? 20.278 -0.162 -19.865 1.00 87.06 210 ASP A CA 1
ATOM 1478 C C . ASP A 1 210 ? 21.344 0.923 -19.630 1.00 87.06 210 ASP A C 1
ATOM 1480 O O . ASP A 1 210 ? 21.069 2.025 -19.163 1.00 87.06 210 ASP A O 1
ATOM 1484 N N . GLY A 1 211 ? 22.612 0.588 -19.886 1.00 85.31 211 GLY A N 1
ATOM 1485 C CA . GLY A 1 211 ? 23.744 1.504 -19.666 1.00 85.31 211 GLY A CA 1
ATOM 1486 C C . GLY A 1 211 ? 24.127 1.750 -18.198 1.00 85.31 211 GLY A C 1
ATOM 1487 O O . GLY A 1 211 ? 25.080 2.478 -17.930 1.00 85.31 211 GLY A O 1
ATOM 1488 N N . THR A 1 212 ? 23.436 1.129 -17.242 1.00 86.12 212 THR A N 1
ATOM 1489 C CA . THR A 1 212 ? 23.697 1.309 -15.804 1.00 86.12 212 THR A CA 1
ATOM 1490 C C . THR A 1 212 ? 24.635 0.236 -15.235 1.00 86.12 212 THR A C 1
ATOM 1492 O O . THR A 1 212 ? 24.693 -0.878 -15.775 1.00 86.12 212 THR A O 1
ATOM 1495 N N . PRO A 1 213 ? 25.336 0.515 -14.114 1.00 86.00 213 PRO A N 1
ATOM 1496 C CA . PRO A 1 213 ? 26.269 -0.433 -13.500 1.00 86.00 213 PRO A CA 1
ATOM 1497 C C . PRO A 1 213 ? 25.586 -1.573 -12.725 1.00 86.00 213 PRO A C 1
ATOM 1499 O O . PRO A 1 213 ? 26.284 -2.397 -12.137 1.00 86.00 213 PRO A O 1
ATOM 1502 N N . ALA A 1 214 ? 24.249 -1.638 -12.696 1.00 86.81 214 ALA A N 1
ATOM 1503 C CA . ALA A 1 214 ? 23.533 -2.711 -12.013 1.00 86.81 214 ALA A CA 1
ATOM 1504 C C . ALA A 1 214 ? 23.880 -4.073 -12.625 1.00 86.81 214 ALA A C 1
ATOM 1506 O O . ALA A 1 214 ? 23.821 -4.255 -13.848 1.00 86.81 214 ALA A O 1
ATOM 1507 N N . THR A 1 215 ? 24.234 -5.025 -11.763 1.00 88.44 215 THR A N 1
ATOM 1508 C CA . THR A 1 215 ? 24.667 -6.367 -12.156 1.00 88.44 215 THR A CA 1
ATOM 1509 C C . THR A 1 215 ? 23.977 -7.424 -11.297 1.00 88.44 215 THR A C 1
ATOM 1511 O O . THR A 1 215 ? 23.869 -7.241 -10.086 1.00 88.44 215 THR A O 1
ATOM 1514 N N . PRO A 1 216 ? 23.488 -8.521 -11.903 1.00 88.88 216 PRO A N 1
ATOM 1515 C CA . PRO A 1 216 ? 22.940 -9.632 -11.143 1.00 88.88 216 PRO A CA 1
ATOM 1516 C C . PRO A 1 216 ? 24.070 -10.391 -10.439 1.00 88.88 216 PRO A C 1
ATOM 1518 O O . PRO A 1 216 ? 25.114 -10.664 -11.040 1.00 88.88 216 PRO A O 1
ATOM 1521 N N . ILE A 1 217 ? 23.844 -10.762 -9.181 1.00 85.50 217 ILE A N 1
ATOM 1522 C CA . ILE A 1 217 ? 24.746 -11.625 -8.417 1.00 85.50 217 ILE A CA 1
ATOM 1523 C C . ILE A 1 217 ? 24.250 -13.055 -8.580 1.00 85.50 217 ILE A C 1
ATOM 1525 O O . ILE A 1 217 ? 23.148 -13.395 -8.159 1.00 85.50 217 ILE A O 1
ATOM 1529 N N . LEU A 1 218 ? 25.048 -13.884 -9.248 1.00 83.00 218 LEU A N 1
ATOM 1530 C CA . LEU A 1 218 ? 24.632 -15.229 -9.630 1.00 83.00 218 LEU A CA 1
ATOM 1531 C C . LEU A 1 218 ? 25.191 -16.287 -8.678 1.00 83.00 218 LEU A C 1
ATOM 1533 O O . LEU A 1 218 ? 26.328 -16.149 -8.215 1.00 83.00 218 LEU A O 1
ATOM 1537 N N . PRO A 1 219 ? 24.442 -17.380 -8.442 1.00 74.50 219 PRO A N 1
ATOM 1538 C CA . PRO A 1 219 ? 24.953 -18.556 -7.753 1.00 74.50 219 PRO A CA 1
ATOM 1539 C C . PRO A 1 219 ? 26.242 -19.098 -8.387 1.00 74.50 219 PRO A C 1
ATOM 1541 O O . PRO A 1 219 ? 26.542 -18.860 -9.564 1.00 74.50 219 PRO A O 1
ATOM 1544 N N . ALA A 1 220 ? 26.991 -19.888 -7.614 1.00 62.94 220 ALA A N 1
ATOM 1545 C CA . ALA A 1 220 ? 28.209 -20.543 -8.083 1.00 62.94 220 ALA A CA 1
ATOM 1546 C C . ALA A 1 220 ? 27.941 -21.330 -9.384 1.00 62.94 220 ALA A C 1
ATOM 1548 O O . ALA A 1 220 ? 27.125 -22.247 -9.413 1.00 62.94 220 ALA A O 1
ATOM 1549 N N . GLY A 1 221 ? 28.621 -20.938 -10.467 1.00 67.06 221 GLY A N 1
ATOM 1550 C CA . GLY A 1 221 ? 28.410 -21.475 -11.818 1.00 67.06 221 GLY A CA 1
ATOM 1551 C C . GLY A 1 221 ? 27.768 -20.495 -12.806 1.00 67.06 221 GLY A C 1
ATOM 1552 O O . GLY A 1 221 ? 27.695 -20.809 -13.990 1.00 67.06 221 GLY A O 1
ATOM 1553 N N . GLY A 1 222 ? 27.340 -19.308 -12.354 1.00 75.56 222 GLY A N 1
ATOM 1554 C CA . GLY A 1 222 ? 26.772 -18.271 -13.227 1.00 75.56 222 GLY A CA 1
ATOM 1555 C C . GLY A 1 222 ? 25.398 -18.633 -13.798 1.00 75.56 222 GLY A C 1
ATOM 1556 O O . GLY A 1 222 ? 24.962 -18.040 -14.783 1.00 75.56 222 GLY A O 1
ATOM 1557 N N . ALA A 1 223 ? 24.732 -19.630 -13.212 1.00 81.62 223 ALA A N 1
ATOM 1558 C CA . ALA A 1 223 ? 23.418 -20.074 -13.643 1.00 81.62 223 ALA A CA 1
ATOM 1559 C C . ALA A 1 223 ? 22.336 -19.080 -13.206 1.00 81.62 223 ALA A C 1
ATOM 1561 O O . ALA A 1 223 ? 22.423 -18.473 -12.140 1.00 81.62 223 ALA A O 1
ATOM 1562 N N . CYS A 1 224 ? 21.295 -18.941 -14.025 1.00 86.50 224 CYS A N 1
ATOM 1563 C CA . CYS A 1 224 ? 20.114 -18.189 -13.629 1.00 86.50 224 CYS A CA 1
ATOM 1564 C C . CYS A 1 224 ? 19.364 -18.926 -12.501 1.00 86.50 224 CYS A C 1
ATOM 1566 O O . CYS A 1 224 ? 19.224 -20.151 -12.594 1.00 86.50 224 CYS A O 1
ATOM 1568 N N . PRO A 1 225 ? 18.863 -18.219 -11.469 1.00 87.50 225 PRO A N 1
ATOM 1569 C CA . PRO A 1 225 ? 17.990 -18.812 -10.460 1.00 87.50 225 PRO A CA 1
ATOM 1570 C C . PRO A 1 225 ? 16.787 -19.515 -11.097 1.00 87.50 225 PRO A C 1
ATOM 1572 O O . PRO A 1 225 ? 16.238 -19.028 -12.086 1.00 87.50 225 PRO A O 1
ATOM 1575 N N . SER A 1 226 ? 16.351 -20.640 -10.523 1.00 88.25 226 SER A N 1
ATOM 1576 C CA . SER A 1 226 ? 15.226 -21.432 -11.049 1.00 88.25 226 SER A CA 1
ATOM 1577 C C . SER A 1 226 ? 13.957 -20.597 -11.217 1.00 88.25 226 SER A C 1
ATOM 1579 O O . SER A 1 226 ? 13.329 -20.661 -12.270 1.00 88.25 226 SER A O 1
ATOM 1581 N N . ALA A 1 227 ? 13.655 -19.745 -10.235 1.00 89.44 227 ALA A N 1
ATOM 1582 C CA . ALA A 1 227 ? 12.504 -18.847 -10.254 1.00 89.44 227 ALA A CA 1
ATOM 1583 C C . ALA A 1 227 ? 12.560 -17.789 -11.373 1.00 89.44 227 ALA A C 1
ATOM 1585 O O . ALA A 1 227 ? 11.542 -17.221 -11.743 1.00 89.44 227 ALA A O 1
ATOM 1586 N N . LEU A 1 228 ? 13.737 -17.524 -11.948 1.00 91.38 228 LEU A N 1
ATOM 1587 C CA . LEU A 1 228 ? 13.918 -16.590 -13.064 1.00 91.38 228 LEU A CA 1
ATOM 1588 C C . LEU A 1 228 ? 14.309 -17.295 -14.367 1.00 91.38 228 LEU A C 1
ATOM 1590 O O . LEU A 1 228 ? 14.561 -16.627 -15.370 1.00 91.38 228 LEU A O 1
ATOM 1594 N N . ALA A 1 229 ? 14.358 -18.630 -14.398 1.00 89.62 229 ALA A N 1
ATOM 1595 C CA . ALA A 1 229 ? 14.927 -19.381 -15.516 1.00 89.62 229 ALA A CA 1
ATOM 1596 C C . ALA A 1 229 ? 14.249 -19.048 -16.856 1.00 89.62 229 ALA A C 1
ATOM 1598 O O . ALA A 1 229 ? 14.928 -18.814 -17.859 1.00 89.62 229 ALA A O 1
ATOM 1599 N N . ALA A 1 230 ? 12.917 -18.956 -16.858 1.00 86.19 230 ALA A N 1
ATOM 1600 C CA . ALA A 1 230 ? 12.130 -18.605 -18.036 1.00 86.19 230 ALA A CA 1
ATOM 1601 C C . ALA A 1 230 ? 12.408 -17.169 -18.526 1.00 86.19 230 ALA A C 1
ATOM 1603 O O . ALA A 1 230 ? 12.572 -16.941 -19.726 1.00 86.19 230 ALA A O 1
ATOM 1604 N N . ALA A 1 231 ? 12.514 -16.209 -17.604 1.00 87.94 231 ALA A N 1
ATOM 1605 C CA . ALA A 1 231 ? 12.844 -14.821 -17.914 1.00 87.94 231 ALA A CA 1
ATOM 1606 C C . ALA A 1 231 ? 14.291 -14.671 -18.412 1.00 87.94 231 ALA A C 1
ATOM 1608 O O . ALA A 1 231 ? 14.560 -13.962 -19.379 1.00 87.94 231 ALA A O 1
ATOM 1609 N N . CYS A 1 232 ? 15.236 -15.387 -17.807 1.00 90.62 232 CYS A N 1
ATOM 1610 C CA . CYS A 1 232 ? 16.621 -15.410 -18.262 1.00 90.62 232 CYS A CA 1
ATOM 1611 C C . CYS A 1 232 ? 16.745 -15.967 -19.679 1.00 90.62 232 CYS A C 1
ATOM 1613 O O . CYS A 1 232 ? 17.488 -15.409 -20.486 1.00 90.62 232 CYS A O 1
ATOM 1615 N N . ALA A 1 233 ? 16.012 -17.039 -19.990 1.00 88.12 233 ALA A N 1
ATOM 1616 C CA . ALA A 1 233 ? 16.005 -17.628 -21.323 1.00 88.12 233 ALA A CA 1
ATOM 1617 C C . ALA A 1 233 ? 15.436 -16.671 -22.383 1.00 88.12 233 ALA A C 1
ATOM 1619 O O . ALA A 1 233 ? 15.885 -16.702 -23.526 1.00 88.12 233 ALA A O 1
ATOM 1620 N N . SER A 1 234 ? 14.475 -15.819 -22.013 1.00 85.69 234 SER A N 1
ATOM 1621 C CA . SER A 1 234 ? 13.803 -14.923 -22.957 1.00 85.69 234 SER A CA 1
ATOM 1622 C C . SER A 1 234 ? 14.512 -13.581 -23.156 1.00 85.69 234 SER A C 1
ATOM 1624 O O . SER A 1 234 ? 14.582 -13.101 -24.283 1.00 85.69 234 SER A O 1
ATOM 1626 N N . LYS A 1 235 ? 15.057 -12.971 -22.094 1.00 85.19 235 LYS A N 1
ATOM 1627 C CA . LYS A 1 235 ? 15.607 -11.598 -22.138 1.00 85.19 235 LYS A CA 1
ATOM 1628 C C . LYS A 1 235 ? 16.974 -11.414 -21.483 1.00 85.19 235 LYS A C 1
ATOM 1630 O O . LYS A 1 235 ? 17.446 -10.283 -21.337 1.00 85.19 235 LYS A O 1
ATOM 1635 N N . GLY A 1 236 ? 17.627 -12.513 -21.119 1.00 89.12 236 GLY A N 1
ATOM 1636 C CA . GLY A 1 236 ? 18.939 -12.504 -20.488 1.00 89.12 236 GLY A CA 1
ATOM 1637 C C . GLY A 1 236 ? 18.891 -12.202 -18.991 1.00 89.12 236 GLY A C 1
ATOM 1638 O O . GLY A 1 236 ? 17.888 -11.770 -18.429 1.00 89.12 236 GLY A O 1
ATOM 1639 N N . VAL A 1 237 ? 20.019 -12.456 -18.331 1.00 89.75 237 VAL A N 1
ATOM 1640 C CA . VAL A 1 237 ? 20.088 -12.555 -16.868 1.00 89.75 237 VAL A CA 1
ATOM 1641 C C . VAL A 1 237 ? 19.834 -11.224 -16.161 1.00 89.75 237 VAL A C 1
ATOM 1643 O O . VAL A 1 237 ? 19.058 -11.190 -15.211 1.00 89.75 237 VAL A O 1
ATOM 1646 N N . LYS A 1 238 ? 20.440 -10.122 -16.625 1.00 89.88 238 LYS A N 1
ATOM 1647 C CA . LYS A 1 238 ? 20.240 -8.794 -16.016 1.00 89.88 238 LYS A CA 1
ATOM 1648 C C . LYS A 1 238 ? 18.768 -8.377 -16.083 1.00 89.88 238 LYS A C 1
ATOM 1650 O O . LYS A 1 238 ? 18.180 -8.056 -15.058 1.00 89.88 238 LYS A O 1
ATOM 1655 N N . SER A 1 239 ? 18.171 -8.458 -17.270 1.00 88.75 239 SER A N 1
ATOM 1656 C CA . SER A 1 239 ? 16.766 -8.105 -17.488 1.00 88.75 239 SER A CA 1
ATOM 1657 C C . SER A 1 239 ? 15.818 -9.025 -16.717 1.00 88.75 239 SER A C 1
ATOM 1659 O O . SER A 1 239 ? 14.796 -8.576 -16.229 1.00 88.75 239 SER A O 1
ATOM 1661 N N . ALA A 1 240 ? 16.143 -10.308 -16.546 1.00 90.44 240 ALA A N 1
ATOM 1662 C CA . ALA A 1 240 ? 15.337 -11.197 -15.710 1.00 90.44 240 ALA A CA 1
ATOM 1663 C C . ALA A 1 240 ? 15.290 -10.745 -14.239 1.00 90.44 240 ALA A C 1
ATOM 1665 O O . ALA A 1 240 ? 14.219 -10.744 -13.644 1.00 90.44 240 ALA A O 1
ATOM 1666 N N . HIS A 1 241 ? 16.421 -10.313 -13.674 1.00 91.06 241 HIS A N 1
ATOM 1667 C CA . HIS A 1 241 ? 16.488 -9.847 -12.281 1.00 91.06 241 HIS A CA 1
ATOM 1668 C C . HIS A 1 241 ? 15.868 -8.459 -12.080 1.00 91.06 241 HIS A C 1
ATOM 1670 O O . HIS A 1 241 ? 15.397 -8.160 -10.992 1.00 91.06 241 HIS A O 1
ATOM 1676 N N . LEU A 1 242 ? 15.892 -7.599 -13.102 1.00 89.38 242 LEU A N 1
ATOM 1677 C CA . LEU A 1 242 ? 15.364 -6.237 -12.989 1.00 89.38 242 LEU A CA 1
ATOM 1678 C C . LEU A 1 242 ? 13.900 -6.122 -13.426 1.00 89.38 242 LEU A C 1
ATOM 1680 O O . LEU A 1 242 ? 13.175 -5.294 -12.895 1.00 89.38 242 LEU A O 1
ATOM 1684 N N . ASP A 1 243 ? 13.440 -6.996 -14.322 1.00 85.75 243 ASP A N 1
ATOM 1685 C CA . ASP A 1 243 ? 12.112 -6.894 -14.931 1.00 85.75 243 ASP A CA 1
ATOM 1686 C C . ASP A 1 243 ? 11.199 -8.107 -14.640 1.00 85.75 243 ASP A C 1
ATOM 1688 O O . ASP A 1 243 ? 10.047 -8.124 -15.080 1.00 85.75 243 ASP A O 1
ATOM 1692 N N . GLY A 1 244 ? 11.694 -9.178 -14.005 1.00 87.81 244 GLY A N 1
ATOM 1693 C CA . GLY A 1 244 ? 10.937 -10.428 -13.835 1.00 87.81 244 GLY A CA 1
ATOM 1694 C C . GLY A 1 244 ? 10.590 -11.094 -15.174 1.00 87.81 244 GLY A C 1
ATOM 1695 O O . GLY A 1 244 ? 11.383 -11.004 -16.100 1.00 87.81 244 GLY A O 1
ATOM 1696 N N . PRO A 1 245 ? 9.421 -11.728 -15.352 1.00 86.75 245 PRO A N 1
ATOM 1697 C CA . PRO A 1 245 ? 8.594 -12.236 -14.266 1.00 86.75 245 PRO A CA 1
ATOM 1698 C C . PRO A 1 245 ? 9.383 -13.253 -13.433 1.00 86.75 245 PRO A C 1
ATOM 1700 O O . PRO A 1 245 ? 10.273 -13.932 -13.953 1.00 86.75 245 PRO A O 1
ATOM 1703 N N . ILE A 1 246 ? 9.042 -13.331 -12.152 1.00 87.81 246 ILE A N 1
ATOM 1704 C CA . ILE A 1 246 ? 9.467 -14.420 -11.276 1.00 87.81 246 ILE A CA 1
ATOM 1705 C C . ILE A 1 246 ? 8.419 -15.537 -11.329 1.00 87.81 246 ILE A C 1
ATOM 1707 O O . ILE A 1 246 ? 7.246 -15.273 -11.580 1.00 87.81 246 ILE A O 1
ATOM 1711 N N . ASP A 1 247 ? 8.852 -16.775 -11.132 1.00 90.06 247 ASP A N 1
ATOM 1712 C CA . ASP A 1 247 ? 8.006 -17.956 -10.982 1.00 90.06 247 ASP A CA 1
ATOM 1713 C C . ASP A 1 247 ? 8.348 -18.621 -9.647 1.00 90.06 247 ASP A C 1
ATOM 1715 O O . ASP A 1 247 ? 9.302 -19.395 -9.532 1.00 90.06 247 ASP A O 1
ATOM 1719 N N . CYS A 1 248 ? 7.586 -18.267 -8.618 1.00 87.56 248 CYS A N 1
ATOM 1720 C CA . CYS A 1 248 ? 7.666 -18.869 -7.294 1.00 87.56 248 CYS A CA 1
ATOM 1721 C C . CYS A 1 248 ? 6.616 -19.975 -7.113 1.00 87.56 248 CYS A C 1
ATOM 1723 O O . CYS A 1 248 ? 6.395 -20.452 -5.995 1.00 87.56 248 CYS A O 1
ATOM 1725 N N . GLY A 1 249 ? 5.962 -20.407 -8.198 1.00 87.56 249 GLY A N 1
ATOM 1726 C CA . GLY A 1 249 ? 4.874 -21.374 -8.146 1.00 87.56 249 GLY A CA 1
ATOM 1727 C C . GLY A 1 249 ? 3.641 -20.849 -7.408 1.00 87.56 249 GLY A C 1
ATOM 1728 O O . GLY A 1 249 ? 2.914 -21.648 -6.819 1.00 87.56 249 GLY A O 1
ATOM 1729 N N . GLY A 1 250 ? 3.426 -19.527 -7.391 1.00 81.88 250 GLY A N 1
ATOM 1730 C CA . GLY A 1 250 ? 2.306 -18.897 -6.684 1.00 81.88 250 GLY A CA 1
ATOM 1731 C C . GLY A 1 250 ? 2.451 -18.870 -5.160 1.00 81.88 250 GLY A C 1
ATOM 1732 O O . GLY A 1 250 ? 1.466 -18.661 -4.459 1.00 81.88 250 GLY A O 1
ATOM 1733 N N . GLN A 1 251 ? 3.658 -19.102 -4.642 1.00 81.38 251 GLN A N 1
ATOM 1734 C CA . GLN A 1 251 ? 3.973 -18.958 -3.215 1.00 81.38 251 GLN A CA 1
ATOM 1735 C C . GLN A 1 251 ? 4.295 -17.507 -2.831 1.00 81.38 251 GLN A C 1
ATOM 1737 O O . GLN A 1 251 ? 4.575 -17.229 -1.664 1.00 81.38 251 GLN A O 1
ATOM 1742 N N . GLY A 1 252 ? 4.310 -16.600 -3.810 1.00 79.62 252 GLY A N 1
ATOM 1743 C CA . GLY A 1 252 ? 4.778 -15.245 -3.623 1.00 79.62 252 GLY A CA 1
ATOM 1744 C C . GLY A 1 252 ? 6.290 -15.161 -3.473 1.00 79.62 252 GLY A C 1
ATOM 1745 O O . GLY A 1 252 ? 7.029 -16.153 -3.476 1.00 79.62 252 GLY A O 1
ATOM 1746 N N . TRP A 1 253 ? 6.755 -13.934 -3.318 1.00 86.44 253 TRP A N 1
ATOM 1747 C CA . TRP A 1 253 ? 8.157 -13.584 -3.201 1.00 86.44 253 TRP A CA 1
ATOM 1748 C C . TRP A 1 253 ? 8.336 -12.514 -2.133 1.00 86.44 253 TRP A C 1
ATOM 1750 O O . TRP A 1 253 ? 7.448 -11.712 -1.855 1.00 86.44 253 TRP A O 1
ATOM 1760 N N . PHE A 1 254 ? 9.528 -12.466 -1.563 1.00 80.81 254 PHE A N 1
ATOM 1761 C CA . PHE A 1 254 ? 9.965 -11.354 -0.741 1.00 80.81 254 PHE A CA 1
ATOM 1762 C C . PHE A 1 254 ? 11.430 -11.069 -1.029 1.00 80.81 254 PHE A C 1
ATOM 1764 O O . PHE A 1 254 ? 12.226 -11.958 -1.321 1.00 80.81 254 PHE A O 1
ATOM 1771 N N . CYS A 1 255 ? 11.777 -9.799 -0.988 1.00 79.38 255 CYS A N 1
ATOM 1772 C CA . CYS A 1 255 ? 13.076 -9.265 -1.304 1.00 79.38 255 CYS A CA 1
ATOM 1773 C C . CYS A 1 255 ? 13.561 -8.365 -0.185 1.00 79.38 255 CYS A C 1
ATOM 1775 O O . CYS A 1 255 ? 12.790 -7.774 0.575 1.00 79.38 255 CYS A O 1
ATOM 1777 N N . ARG A 1 256 ? 14.876 -8.219 -0.145 1.00 75.31 256 ARG A N 1
ATOM 1778 C CA . ARG A 1 256 ? 15.573 -7.437 0.847 1.00 75.31 256 ARG A CA 1
ATOM 1779 C C . ARG A 1 256 ? 16.707 -6.646 0.229 1.00 75.31 256 ARG A C 1
ATOM 1781 O O . ARG A 1 256 ? 17.507 -7.199 -0.523 1.00 75.31 256 ARG A O 1
ATOM 1788 N N . ILE A 1 257 ? 16.819 -5.388 0.641 1.00 75.81 257 ILE A N 1
ATOM 1789 C CA . ILE A 1 257 ? 17.938 -4.519 0.287 1.00 75.81 257 ILE A CA 1
ATOM 1790 C C . ILE A 1 257 ? 19.024 -4.618 1.363 1.00 75.81 257 ILE A C 1
ATOM 1792 O O . ILE A 1 257 ? 18.816 -4.257 2.522 1.00 75.81 257 ILE A O 1
ATOM 1796 N N . MET A 1 258 ? 20.193 -5.103 0.968 1.00 73.81 258 MET A N 1
ATOM 1797 C CA . MET A 1 258 ? 21.400 -5.204 1.776 1.00 73.81 258 MET A CA 1
ATOM 1798 C C . MET A 1 258 ? 22.325 -4.007 1.503 1.00 73.81 258 MET A C 1
ATOM 1800 O O . MET A 1 258 ? 22.427 -3.547 0.359 1.00 73.81 258 MET A O 1
ATOM 1804 N N . PRO A 1 259 ? 23.054 -3.506 2.519 1.00 72.25 259 PRO A N 1
ATOM 1805 C CA . PRO A 1 259 ? 24.075 -2.486 2.312 1.00 72.25 259 PRO A CA 1
ATOM 1806 C C . PRO A 1 259 ? 25.137 -2.941 1.306 1.00 72.25 259 PRO A C 1
ATOM 1808 O O . PRO A 1 259 ? 25.708 -4.022 1.441 1.00 72.25 259 PRO A O 1
ATOM 1811 N N . GLN A 1 260 ? 25.452 -2.084 0.336 1.00 74.44 260 GLN A N 1
ATOM 1812 C CA . GLN A 1 260 ? 26.514 -2.320 -0.639 1.00 74.44 260 GLN A CA 1
ATOM 1813 C C . GLN A 1 260 ? 27.730 -1.432 -0.322 1.00 74.44 260 GLN A C 1
ATOM 1815 O O . GLN A 1 260 ? 27.573 -0.221 -0.143 1.00 74.44 260 GLN A O 1
ATOM 1820 N N . PRO A 1 261 ? 28.964 -1.974 -0.292 1.00 73.06 261 PRO A N 1
ATOM 1821 C CA . PRO A 1 261 ? 30.166 -1.165 -0.110 1.00 73.06 261 PRO A CA 1
ATOM 1822 C C . PRO A 1 261 ? 30.265 -0.025 -1.136 1.00 73.06 261 PRO A C 1
ATOM 1824 O O . PRO A 1 261 ? 30.105 -0.239 -2.337 1.00 73.06 261 PRO A O 1
ATOM 1827 N N . GLY A 1 262 ? 30.559 1.188 -0.662 1.00 72.12 262 GLY A N 1
ATOM 1828 C CA . GLY A 1 262 ? 30.660 2.389 -1.505 1.00 72.12 262 GLY A CA 1
ATOM 1829 C C . GLY A 1 262 ? 29.337 3.121 -1.751 1.00 72.12 262 GLY A C 1
ATOM 1830 O O . GLY A 1 262 ? 29.354 4.182 -2.368 1.00 72.12 262 GLY A O 1
ATOM 1831 N N . TRP A 1 263 ? 28.225 2.606 -1.223 1.00 68.19 263 TRP A N 1
ATOM 1832 C CA . TRP A 1 263 ? 26.907 3.230 -1.278 1.00 68.19 263 TRP A CA 1
ATOM 1833 C C . TRP A 1 263 ? 26.397 3.458 0.149 1.00 68.19 263 TRP A C 1
ATOM 1835 O O . TRP A 1 263 ? 26.246 2.510 0.916 1.00 68.19 263 TRP A O 1
ATOM 1845 N N . SER A 1 264 ? 26.178 4.718 0.543 1.00 56.47 264 SER A N 1
ATOM 1846 C CA . SER A 1 264 ? 25.663 5.055 1.876 1.00 56.47 264 SER A CA 1
ATOM 1847 C C . SER A 1 264 ? 24.197 5.468 1.795 1.00 56.47 264 SER A C 1
ATOM 1849 O O . SER A 1 264 ? 23.894 6.584 1.371 1.00 56.47 264 SER A O 1
ATOM 1851 N N . ILE A 1 265 ? 23.305 4.594 2.253 1.00 58.00 265 ILE A N 1
ATOM 1852 C CA . ILE A 1 265 ? 21.926 4.953 2.581 1.00 58.00 265 ILE A CA 1
ATOM 1853 C C . ILE A 1 265 ? 21.657 4.494 4.010 1.00 58.00 265 ILE A C 1
ATOM 1855 O O . ILE A 1 265 ? 21.928 3.348 4.372 1.00 58.00 265 ILE A O 1
ATOM 1859 N N . GLU A 1 266 ? 21.150 5.409 4.830 1.00 57.25 266 GLU A N 1
ATOM 1860 C CA . GLU A 1 266 ? 20.609 5.089 6.144 1.00 57.25 266 GLU A CA 1
ATOM 1861 C C . GLU A 1 266 ? 19.160 4.634 5.940 1.00 57.25 266 GLU A C 1
ATOM 1863 O O . GLU A 1 266 ? 18.227 5.433 5.879 1.00 57.25 266 GLU A O 1
ATOM 1868 N N . TYR A 1 267 ? 18.982 3.330 5.727 1.00 57.50 267 TYR A N 1
ATOM 1869 C CA . TYR A 1 267 ? 17.666 2.703 5.754 1.00 57.50 267 TYR A CA 1
ATOM 1870 C C . TYR A 1 267 ? 17.185 2.753 7.201 1.00 57.50 267 TYR A C 1
ATOM 1872 O O . TYR A 1 267 ? 17.711 2.008 8.022 1.00 57.50 267 TYR A O 1
ATOM 1880 N N . GLY A 1 268 ? 16.294 3.696 7.522 1.00 60.34 268 GLY A N 1
ATOM 1881 C CA . GLY A 1 268 ? 15.877 3.977 8.898 1.00 60.34 268 GLY A CA 1
ATOM 1882 C C . GLY A 1 268 ? 15.495 2.718 9.681 1.00 60.34 268 GLY A C 1
ATOM 1883 O O . GLY A 1 268 ? 16.231 2.319 10.577 1.00 60.34 268 GLY A O 1
ATOM 1884 N N . ASP A 1 269 ? 14.369 2.095 9.329 1.00 54.31 269 ASP A N 1
ATOM 1885 C CA . ASP A 1 269 ? 13.866 0.880 9.983 1.00 54.31 269 ASP A CA 1
ATOM 1886 C C . ASP A 1 269 ? 14.297 -0.391 9.224 1.00 54.31 269 ASP A C 1
ATOM 1888 O O . ASP A 1 269 ? 14.246 -0.430 7.987 1.00 54.31 269 ASP A O 1
ATOM 1892 N N . LYS A 1 270 ? 14.733 -1.424 9.954 1.00 57.31 270 LYS A N 1
ATOM 1893 C CA . LYS A 1 270 ? 15.349 -2.650 9.425 1.00 57.31 270 LYS A CA 1
ATOM 1894 C C . LYS A 1 270 ? 14.523 -3.912 9.704 1.00 57.31 270 LYS A C 1
ATOM 1896 O O . LYS A 1 270 ? 15.113 -4.973 9.770 1.00 57.31 270 LYS A O 1
ATOM 1901 N N . ASN A 1 271 ? 13.200 -3.801 9.786 1.00 50.72 271 ASN A N 1
ATOM 1902 C CA . ASN A 1 271 ? 12.127 -4.809 9.919 1.00 50.72 271 ASN A CA 1
ATOM 1903 C C . ASN A 1 271 ? 12.385 -6.350 9.918 1.00 50.72 271 ASN A C 1
ATOM 1905 O O . ASN A 1 271 ? 11.546 -7.044 10.481 1.00 50.72 271 ASN A O 1
ATOM 1909 N N . PHE A 1 272 ? 13.421 -6.923 9.283 1.00 52.28 272 PHE A N 1
ATOM 1910 C CA . PHE A 1 272 ? 13.643 -8.378 9.122 1.00 52.28 272 PHE A CA 1
ATOM 1911 C C . PHE A 1 272 ? 15.144 -8.776 9.086 1.00 52.28 272 PHE A C 1
ATOM 1913 O O . PHE A 1 272 ? 16.019 -7.907 9.095 1.00 52.28 272 PHE A O 1
ATOM 1920 N N . ALA A 1 273 ? 15.488 -10.078 9.043 1.00 55.28 273 ALA A N 1
ATOM 1921 C CA . ALA A 1 273 ? 16.848 -10.620 8.815 1.00 55.28 273 ALA A CA 1
ATOM 1922 C C . ALA A 1 273 ? 16.976 -11.391 7.481 1.00 55.28 273 ALA A C 1
ATOM 1924 O O . ALA A 1 273 ? 16.086 -11.345 6.636 1.00 55.28 273 ALA A O 1
ATOM 1925 N N . ASN A 1 274 ? 18.151 -11.975 7.197 1.00 61.16 274 ASN A N 1
ATOM 1926 C CA . ASN A 1 274 ? 18.455 -12.563 5.880 1.00 61.16 274 ASN A CA 1
ATOM 1927 C C . ASN A 1 274 ? 17.624 -13.837 5.676 1.00 61.16 274 ASN A C 1
ATOM 1929 O O . ASN A 1 274 ? 17.522 -14.619 6.608 1.00 61.16 274 ASN A O 1
ATOM 1933 N N . CYS A 1 275 ? 17.081 -14.089 4.477 1.00 59.47 275 CYS A N 1
ATOM 1934 C CA . CYS A 1 275 ? 16.255 -15.281 4.239 1.00 59.47 275 CYS A CA 1
ATOM 1935 C C . CYS A 1 275 ? 17.015 -16.609 4.424 1.00 59.47 275 CYS A C 1
ATOM 1937 O O . CYS A 1 275 ? 16.413 -17.632 4.713 1.00 59.47 275 CYS A O 1
ATOM 1939 N N . ALA A 1 276 ? 18.347 -16.601 4.325 1.00 60.62 276 ALA A N 1
ATOM 1940 C CA . ALA A 1 276 ? 19.165 -17.763 4.669 1.00 60.62 276 ALA A CA 1
ATOM 1941 C C . ALA A 1 276 ? 19.276 -18.012 6.191 1.00 60.62 276 ALA A C 1
ATOM 1943 O O . ALA A 1 276 ? 19.910 -18.982 6.608 1.00 60.62 276 ALA A O 1
ATOM 1944 N N . THR A 1 277 ? 18.718 -17.129 7.022 1.00 58.84 277 THR A N 1
ATOM 1945 C CA . THR A 1 277 ? 18.740 -17.216 8.483 1.00 58.84 277 THR A CA 1
ATOM 1946 C C . THR A 1 277 ? 17.437 -17.848 8.989 1.00 58.84 277 THR A C 1
ATOM 1948 O O . THR A 1 277 ? 16.357 -17.414 8.589 1.00 58.84 277 THR A O 1
ATOM 1951 N N . PRO A 1 278 ? 17.502 -18.831 9.903 1.00 57.28 278 PRO A N 1
ATOM 1952 C CA . PRO A 1 278 ? 16.324 -19.292 10.636 1.00 57.28 278 PRO A CA 1
ATOM 1953 C C . PRO A 1 278 ? 15.666 -18.137 11.406 1.00 57.28 278 PRO A C 1
ATOM 1955 O O . PRO A 1 278 ? 16.371 -17.281 11.938 1.00 57.28 278 PRO A O 1
ATOM 1958 N N . ASP A 1 279 ? 14.334 -18.114 11.477 1.00 58.62 279 ASP A N 1
ATOM 1959 C CA . ASP A 1 279 ? 13.552 -17.066 12.156 1.00 58.62 279 ASP A CA 1
ATOM 1960 C C . ASP A 1 279 ? 13.814 -15.641 11.615 1.00 58.62 279 ASP A C 1
ATOM 1962 O O . ASP A 1 279 ? 13.764 -14.651 12.349 1.00 58.62 279 ASP A O 1
ATOM 1966 N N . ALA A 1 280 ? 14.127 -15.520 10.317 1.00 57.16 280 ALA A N 1
ATOM 1967 C CA . ALA A 1 280 ? 14.377 -14.238 9.652 1.00 57.16 280 ALA A CA 1
ATOM 1968 C C . ALA A 1 280 ? 13.209 -13.240 9.756 1.00 57.16 280 ALA A C 1
ATOM 1970 O O . ALA A 1 280 ? 13.423 -12.031 9.666 1.00 57.16 280 ALA A O 1
ATOM 1971 N N . ASP A 1 281 ? 11.998 -13.753 9.961 1.00 55.59 281 ASP A N 1
ATOM 1972 C CA . ASP A 1 281 ? 10.756 -13.029 10.225 1.00 55.59 281 ASP A CA 1
ATOM 1973 C C . ASP A 1 281 ? 10.717 -12.356 11.615 1.00 55.59 281 ASP A C 1
ATOM 1975 O O . ASP A 1 281 ? 9.908 -11.462 11.842 1.00 55.59 281 ASP A O 1
ATOM 1979 N N . ASN A 1 282 ? 11.602 -12.753 12.539 1.00 58.00 282 ASN A N 1
ATOM 1980 C CA . ASN A 1 282 ? 11.603 -12.325 13.944 1.00 58.00 282 ASN A CA 1
ATOM 1981 C C . ASN A 1 282 ? 12.829 -11.481 14.350 1.00 58.00 282 ASN A C 1
ATOM 1983 O O . ASN A 1 282 ? 13.005 -11.166 15.530 1.00 58.00 282 ASN A O 1
ATOM 1987 N N . LEU A 1 283 ? 13.702 -11.127 13.405 1.00 56.66 283 LEU A N 1
ATOM 1988 C CA . LEU A 1 283 ? 14.961 -10.420 13.661 1.00 56.66 283 LEU A CA 1
ATOM 1989 C C . LEU A 1 283 ? 14.977 -9.066 12.936 1.00 56.66 283 LEU A C 1
ATOM 1991 O O . LEU A 1 283 ? 14.682 -9.028 11.760 1.00 56.66 283 LEU A O 1
ATOM 1995 N N . ASP A 1 284 ? 15.376 -7.974 13.596 1.00 60.25 284 ASP A N 1
ATOM 1996 C CA . ASP A 1 284 ? 15.418 -6.598 13.046 1.00 60.25 284 ASP A CA 1
ATOM 1997 C C . ASP A 1 284 ? 16.869 -6.080 12.994 1.00 60.25 284 ASP A C 1
ATOM 1999 O O . ASP A 1 284 ? 17.298 -5.239 13.786 1.00 60.25 284 ASP A O 1
ATOM 2003 N N . THR A 1 285 ? 17.709 -6.694 12.157 1.00 60.12 285 THR A N 1
ATOM 2004 C CA . THR A 1 285 ? 19.166 -6.435 12.204 1.00 60.12 285 THR A CA 1
ATOM 2005 C C . THR A 1 285 ? 19.773 -5.981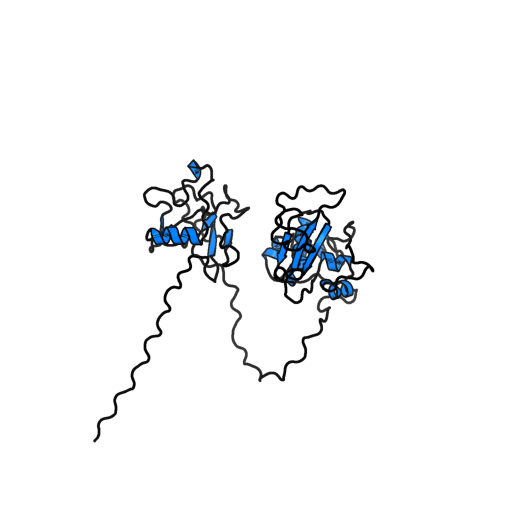 10.886 1.00 60.12 285 THR A C 1
ATOM 2007 O O . THR A 1 285 ? 20.771 -5.249 10.878 1.00 60.12 285 THR A O 1
ATOM 2010 N N . ASP A 1 286 ? 19.174 -6.343 9.755 1.00 54.75 286 ASP A N 1
ATOM 2011 C CA . ASP A 1 286 ? 19.968 -6.475 8.536 1.00 54.75 286 ASP A CA 1
ATOM 2012 C C . ASP A 1 286 ? 19.390 -5.714 7.302 1.00 54.75 286 ASP A C 1
ATOM 2014 O O . ASP A 1 286 ? 20.091 -5.632 6.295 1.00 54.75 286 ASP A O 1
ATOM 2018 N N . GLY A 1 287 ? 18.167 -5.132 7.330 1.00 54.94 287 GLY A N 1
ATOM 2019 C CA . GLY A 1 287 ? 17.597 -4.353 6.200 1.00 54.94 287 GLY A CA 1
ATOM 2020 C C . GLY A 1 287 ? 16.064 -4.382 6.013 1.00 54.94 287 GLY A C 1
ATOM 2021 O O . GLY A 1 287 ? 15.390 -5.258 6.544 1.00 54.94 287 GLY A O 1
ATOM 2022 N N . HIS A 1 288 ? 15.548 -3.431 5.220 1.00 60.00 288 HIS A N 1
ATOM 2023 C CA . HIS A 1 288 ? 14.129 -3.239 4.870 1.00 60.00 288 HIS A CA 1
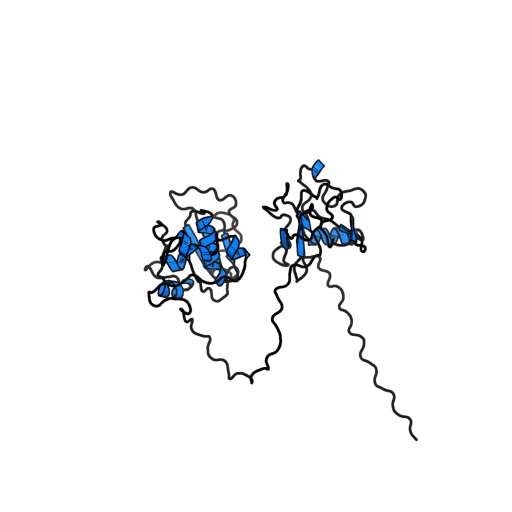ATOM 2024 C C . HIS A 1 288 ? 13.660 -4.293 3.845 1.00 60.00 288 HIS A C 1
ATOM 2026 O O . HIS A 1 288 ? 14.263 -4.418 2.774 1.00 60.00 288 HIS A O 1
ATOM 2032 N N . CYS A 1 289 ? 12.614 -5.061 4.173 1.00 64.31 289 CYS A N 1
ATOM 2033 C CA . CYS A 1 289 ? 12.037 -6.073 3.279 1.00 64.31 289 CYS A CA 1
ATOM 2034 C C . CYS A 1 289 ? 10.744 -5.595 2.620 1.00 64.31 289 CYS A C 1
ATOM 2036 O O . CYS A 1 289 ? 9.952 -4.868 3.216 1.00 64.31 289 CYS A O 1
ATOM 2038 N N . HIS A 1 290 ? 10.508 -6.106 1.417 1.00 74.12 290 HIS A N 1
ATOM 2039 C CA . HIS A 1 290 ? 9.254 -5.990 0.687 1.00 74.12 290 HIS A CA 1
ATOM 2040 C C . HIS A 1 290 ? 8.907 -7.327 0.053 1.00 74.12 290 HIS A C 1
ATOM 2042 O O . HIS A 1 290 ? 9.798 -8.057 -0.360 1.00 74.12 290 HIS A O 1
ATOM 2048 N N . GLY A 1 291 ? 7.627 -7.638 -0.084 1.00 77.19 291 GLY A N 1
ATOM 2049 C CA . GLY A 1 291 ? 7.201 -8.861 -0.743 1.00 77.19 291 GLY A CA 1
ATOM 2050 C C . GLY A 1 291 ? 5.750 -8.802 -1.172 1.00 77.19 291 GLY A C 1
ATOM 2051 O O . GLY A 1 291 ? 5.038 -7.835 -0.891 1.00 77.19 291 GLY A O 1
ATOM 2052 N N . SER A 1 292 ? 5.330 -9.845 -1.868 1.00 77.12 292 SER A N 1
ATOM 2053 C CA . SER A 1 292 ? 3.962 -10.044 -2.308 1.00 77.12 292 SER A CA 1
ATOM 2054 C C . SER A 1 292 ? 3.659 -11.529 -2.411 1.00 77.12 292 SER A C 1
ATOM 2056 O O . SER A 1 292 ? 4.498 -12.302 -2.865 1.00 77.12 292 SER A O 1
ATOM 2058 N N . ASP A 1 293 ? 2.423 -11.904 -2.098 1.00 77.94 293 ASP A N 1
ATOM 2059 C CA . ASP A 1 293 ? 1.893 -13.248 -2.351 1.00 77.94 293 ASP A CA 1
ATOM 2060 C C . ASP A 1 293 ? 1.663 -13.515 -3.856 1.00 77.94 293 ASP A C 1
ATOM 2062 O O . ASP A 1 293 ? 1.331 -14.630 -4.249 1.00 77.94 293 ASP A O 1
ATOM 2066 N N . ALA A 1 294 ? 1.819 -12.492 -4.706 1.00 79.00 294 ALA A N 1
ATOM 2067 C CA . ALA A 1 294 ? 1.567 -12.542 -6.142 1.00 79.00 294 ALA A CA 1
ATOM 2068 C C . ALA A 1 294 ? 2.862 -12.361 -6.952 1.00 79.00 294 ALA A C 1
ATOM 2070 O O . ALA A 1 294 ? 3.459 -11.276 -6.974 1.00 79.00 294 ALA A O 1
ATOM 2071 N N . ASP A 1 295 ? 3.274 -13.415 -7.659 1.00 82.88 295 ASP A N 1
ATOM 2072 C CA . ASP A 1 295 ? 4.496 -13.473 -8.476 1.00 82.88 295 ASP A CA 1
ATOM 2073 C C . ASP A 1 295 ? 4.539 -12.360 -9.541 1.00 82.88 295 ASP A C 1
ATOM 2075 O O . ASP A 1 295 ? 5.580 -11.747 -9.790 1.00 82.88 295 ASP A O 1
ATOM 2079 N N . GLU A 1 296 ? 3.390 -12.020 -10.126 1.00 78.62 296 GLU A N 1
ATOM 2080 C CA . GLU A 1 296 ? 3.264 -11.008 -11.177 1.00 78.62 296 GLU A CA 1
ATOM 2081 C C . GLU A 1 296 ? 3.635 -9.583 -10.731 1.00 78.62 296 GLU A C 1
ATOM 2083 O O . GLU A 1 296 ? 3.884 -8.711 -11.567 1.00 78.62 296 GLU A O 1
ATOM 2088 N N . THR A 1 297 ? 3.716 -9.328 -9.424 1.00 78.19 297 THR A N 1
ATOM 2089 C CA . THR A 1 297 ? 4.059 -8.004 -8.882 1.00 78.19 297 THR A CA 1
ATOM 2090 C C . THR A 1 297 ? 5.567 -7.763 -8.758 1.00 78.19 297 THR A C 1
ATOM 2092 O O . THR A 1 297 ? 5.985 -6.619 -8.579 1.00 78.19 297 THR A O 1
ATOM 2095 N N . TYR A 1 298 ? 6.400 -8.798 -8.915 1.00 85.81 298 TYR A N 1
ATOM 2096 C CA . TYR A 1 298 ? 7.853 -8.713 -8.720 1.00 85.81 298 TYR A CA 1
ATOM 2097 C C . TYR A 1 298 ? 8.523 -7.634 -9.575 1.00 85.81 298 TYR A C 1
ATOM 2099 O O . TYR A 1 298 ? 9.199 -6.750 -9.051 1.00 85.81 298 TYR A O 1
ATOM 2107 N N . GLY A 1 299 ? 8.307 -7.663 -10.895 1.00 83.75 299 GLY A N 1
ATOM 2108 C CA . GLY A 1 299 ? 8.950 -6.713 -11.812 1.00 83.75 299 GLY A CA 1
ATOM 2109 C C . GLY A 1 299 ? 8.542 -5.259 -11.552 1.00 83.75 299 GLY A C 1
ATOM 2110 O O . GLY A 1 299 ? 9.352 -4.349 -11.711 1.00 83.75 299 GLY A O 1
ATOM 2111 N N . TRP A 1 300 ? 7.306 -5.037 -11.093 1.00 76.50 300 TRP A N 1
ATOM 2112 C CA . TRP A 1 300 ? 6.813 -3.710 -10.716 1.00 76.50 300 TRP A CA 1
ATOM 2113 C C . TRP A 1 300 ? 7.540 -3.165 -9.500 1.00 76.50 300 TRP A C 1
ATOM 2115 O O . TRP A 1 300 ? 7.974 -2.015 -9.491 1.00 76.50 300 TRP A O 1
ATOM 2125 N N . TRP A 1 301 ? 7.721 -4.009 -8.494 1.00 83.12 301 TRP A N 1
ATOM 2126 C CA . TRP A 1 301 ? 8.402 -3.610 -7.281 1.00 83.12 301 TRP A CA 1
ATOM 2127 C C . TRP A 1 301 ? 9.906 -3.365 -7.495 1.00 83.12 301 TRP A C 1
ATOM 2129 O O . TRP A 1 301 ? 10.443 -2.382 -6.987 1.00 83.12 301 TRP A O 1
ATOM 2139 N N . VAL A 1 302 ? 10.598 -4.180 -8.303 1.00 85.44 302 VAL A N 1
ATOM 2140 C CA . VAL A 1 302 ? 12.024 -3.927 -8.602 1.00 85.44 302 VAL A CA 1
ATOM 2141 C C . VAL A 1 302 ? 12.200 -2.574 -9.305 1.00 85.44 302 VAL A C 1
ATOM 2143 O O . VAL A 1 302 ? 13.153 -1.836 -9.040 1.00 85.44 302 VAL A O 1
ATOM 2146 N N . ARG A 1 303 ? 11.253 -2.216 -10.175 1.00 81.62 303 ARG A N 1
ATOM 2147 C CA . ARG A 1 303 ? 11.228 -0.930 -10.872 1.00 81.62 303 ARG A CA 1
ATOM 2148 C C . ARG A 1 303 ? 10.905 0.245 -9.942 1.00 81.62 303 ARG A C 1
ATOM 2150 O O . ARG A 1 303 ? 11.602 1.253 -10.007 1.00 81.62 303 ARG A O 1
ATOM 2157 N N . ASP A 1 304 ? 9.926 0.108 -9.046 1.00 77.56 304 ASP A N 1
ATOM 2158 C CA . ASP A 1 304 ? 9.670 1.072 -7.958 1.00 77.56 304 ASP A CA 1
ATOM 2159 C C . ASP A 1 304 ? 10.955 1.407 -7.209 1.00 77.56 304 ASP A C 1
ATOM 2161 O O . ASP A 1 304 ? 11.343 2.573 -7.080 1.00 77.56 304 ASP A O 1
ATOM 2165 N N . HIS A 1 305 ? 11.673 0.363 -6.810 1.00 79.69 305 HIS A N 1
ATOM 2166 C CA . HIS A 1 305 ? 12.908 0.523 -6.072 1.00 79.69 305 HIS A CA 1
ATOM 2167 C C . HIS A 1 305 ? 13.994 1.239 -6.865 1.00 79.69 305 HIS A C 1
ATOM 2169 O O . HIS A 1 305 ? 14.727 2.067 -6.316 1.00 79.69 305 HIS A O 1
ATOM 2175 N N . TRP A 1 306 ? 14.054 0.968 -8.166 1.00 81.81 306 TRP A N 1
ATOM 2176 C CA . TRP A 1 306 ? 14.956 1.655 -9.072 1.00 81.81 306 TRP A CA 1
ATOM 2177 C C . TRP A 1 306 ? 14.702 3.164 -9.115 1.00 81.81 306 TRP A C 1
ATOM 2179 O O . TRP A 1 306 ? 15.624 3.955 -8.916 1.00 81.81 306 TRP A O 1
ATOM 2189 N N . PHE A 1 307 ? 13.458 3.581 -9.359 1.00 77.25 307 PHE A N 1
ATOM 2190 C CA . PHE A 1 307 ? 13.128 4.996 -9.559 1.00 77.25 307 PHE A CA 1
ATOM 2191 C C . PHE A 1 307 ? 13.081 5.806 -8.265 1.00 77.25 307 PHE A C 1
ATOM 2193 O O . PHE A 1 307 ? 13.332 7.011 -8.294 1.00 77.25 307 PHE A O 1
ATOM 2200 N N . ARG A 1 308 ? 12.848 5.156 -7.121 1.00 73.19 308 ARG A N 1
ATOM 2201 C CA . ARG A 1 308 ? 13.018 5.779 -5.799 1.00 73.19 308 ARG A CA 1
ATOM 2202 C C . ARG A 1 308 ? 14.482 5.940 -5.398 1.00 73.19 308 ARG A C 1
ATOM 2204 O O . ARG A 1 308 ? 14.769 6.636 -4.426 1.00 73.19 308 ARG A O 1
ATOM 2211 N N . GLY A 1 309 ? 15.406 5.342 -6.153 1.00 73.81 309 GLY A N 1
ATOM 2212 C CA . GLY A 1 309 ? 16.833 5.425 -5.884 1.00 73.81 309 GLY A CA 1
ATOM 2213 C C . GLY A 1 309 ? 17.229 4.675 -4.618 1.00 73.81 309 GLY A C 1
ATOM 2214 O O . GLY A 1 309 ? 18.129 5.122 -3.910 1.00 73.81 309 GLY A O 1
ATOM 2215 N N . TYR A 1 310 ? 16.569 3.553 -4.310 1.00 75.12 310 TYR A N 1
ATOM 2216 C CA . TYR A 1 310 ? 17.080 2.651 -3.284 1.00 75.12 310 TYR A CA 1
ATOM 2217 C C . TYR A 1 310 ? 18.337 1.959 -3.821 1.00 75.12 310 TYR A C 1
ATOM 2219 O O . TYR A 1 310 ? 18.329 1.379 -4.906 1.00 75.12 310 TYR A O 1
ATOM 2227 N N . THR A 1 311 ? 19.445 2.049 -3.084 1.00 72.12 311 THR A N 1
ATOM 2228 C CA . THR A 1 311 ? 20.761 1.588 -3.552 1.00 72.12 311 THR A CA 1
ATOM 2229 C C . THR A 1 311 ? 21.327 0.507 -2.649 1.00 72.12 311 THR A C 1
ATOM 2231 O O . THR A 1 311 ? 21.694 0.757 -1.498 1.00 72.12 311 THR A O 1
ATOM 2234 N N . GLY A 1 312 ? 21.484 -0.693 -3.169 1.00 78.62 312 GLY A N 1
ATOM 2235 C CA . GLY A 1 312 ? 22.064 -1.778 -2.403 1.00 78.62 312 GLY A CA 1
ATOM 2236 C C . GLY A 1 312 ? 22.071 -3.064 -3.193 1.00 78.62 312 GLY A C 1
ATOM 2237 O O . GLY A 1 312 ? 21.661 -3.112 -4.353 1.00 78.62 312 GLY A O 1
ATOM 2238 N N . GLU A 1 313 ? 22.530 -4.111 -2.530 1.00 81.69 313 GLU A N 1
ATOM 2239 C CA . GLU A 1 313 ? 22.417 -5.461 -3.049 1.00 81.69 313 GLU A CA 1
ATOM 2240 C C . GLU A 1 313 ? 21.025 -5.996 -2.734 1.00 81.69 313 GLU A C 1
ATOM 2242 O O . GLU A 1 313 ? 20.582 -5.946 -1.591 1.00 81.69 313 GLU A O 1
ATOM 2247 N N . LEU A 1 314 ? 20.328 -6.501 -3.745 1.00 82.75 314 LEU A N 1
ATOM 2248 C CA . LEU A 1 314 ? 18.989 -7.025 -3.567 1.00 82.75 314 LEU A CA 1
ATOM 2249 C C . LEU A 1 314 ? 18.998 -8.551 -3.543 1.00 82.75 314 LEU A C 1
ATOM 2251 O O . LEU A 1 314 ? 19.399 -9.179 -4.521 1.00 82.75 314 LEU A O 1
ATOM 2255 N N . ASN A 1 315 ? 18.508 -9.135 -2.451 1.00 81.88 315 ASN A N 1
ATOM 2256 C CA . ASN A 1 315 ? 18.331 -10.577 -2.321 1.00 81.88 315 ASN A CA 1
ATOM 2257 C C . ASN A 1 315 ? 16.843 -10.928 -2.224 1.00 81.88 315 ASN A C 1
ATOM 2259 O O . ASN A 1 315 ? 16.150 -10.372 -1.376 1.00 81.88 315 ASN A O 1
ATOM 2263 N N . CYS A 1 316 ? 16.366 -11.845 -3.067 1.00 83.62 316 CYS A N 1
ATOM 2264 C CA . CYS A 1 316 ? 14.954 -12.218 -3.177 1.00 83.62 316 CYS A CA 1
ATOM 2265 C C . CYS A 1 316 ? 14.755 -13.724 -3.037 1.00 83.62 316 CYS A C 1
ATOM 2267 O O . CYS A 1 316 ? 15.539 -14.507 -3.573 1.00 83.62 316 CYS A O 1
ATOM 2269 N N . CYS A 1 317 ? 13.687 -14.117 -2.349 1.00 82.12 317 CYS A N 1
ATOM 2270 C CA . CYS A 1 317 ? 13.383 -15.499 -2.003 1.00 82.12 317 CYS A CA 1
ATOM 2271 C C . CYS A 1 317 ? 11.887 -15.765 -2.279 1.00 82.12 317 CYS A C 1
ATOM 2273 O O . CYS A 1 317 ? 11.054 -14.862 -2.182 1.00 82.12 317 CYS A O 1
ATOM 2275 N N . CYS A 1 318 ? 11.556 -16.991 -2.687 1.00 86.00 318 CYS A N 1
ATOM 2276 C CA . CYS A 1 318 ? 10.175 -17.422 -2.922 1.00 86.00 318 CYS A CA 1
ATOM 2277 C C . CYS A 1 318 ? 9.571 -17.990 -1.632 1.00 86.00 318 CYS A C 1
ATOM 2279 O O . CYS A 1 318 ? 10.253 -18.749 -0.946 1.00 86.00 318 CYS A O 1
ATOM 2281 N N . GLY A 1 319 ? 8.299 -17.689 -1.353 1.00 77.56 319 GLY A N 1
ATOM 2282 C CA . GLY A 1 319 ? 7.558 -18.217 -0.201 1.00 77.56 319 GLY A CA 1
ATOM 2283 C C . GLY A 1 319 ? 7.831 -17.476 1.112 1.00 77.56 319 GLY A C 1
ATOM 2284 O O . GLY A 1 319 ? 8.884 -17.632 1.714 1.00 77.56 319 GLY A O 1
ATOM 2285 N N . TRP A 1 320 ? 6.854 -16.699 1.585 1.00 62.47 320 TRP A N 1
ATOM 2286 C CA . TRP A 1 320 ? 6.963 -15.840 2.779 1.00 62.47 320 TRP A CA 1
ATOM 2287 C C . TRP A 1 320 ? 6.734 -16.563 4.132 1.00 62.47 320 TRP A C 1
ATOM 2289 O O . TRP A 1 320 ? 7.018 -15.982 5.175 1.00 62.47 320 TRP A O 1
ATOM 2299 N N . GLY A 1 321 ? 6.250 -17.817 4.155 1.00 48.56 321 GLY A N 1
ATOM 2300 C CA . GLY A 1 321 ? 5.684 -18.416 5.383 1.00 48.56 321 GLY A CA 1
ATOM 2301 C C . GLY A 1 321 ? 5.947 -19.899 5.676 1.00 48.56 321 GLY A C 1
ATOM 2302 O O . GLY A 1 321 ? 5.372 -20.419 6.629 1.00 48.56 321 GLY A O 1
ATOM 2303 N N . GLU A 1 322 ? 6.783 -20.596 4.906 1.00 44.75 322 GLU A N 1
ATOM 2304 C CA . GLU A 1 322 ? 7.261 -21.929 5.313 1.00 44.75 322 GLU A CA 1
ATOM 2305 C C . GLU A 1 322 ? 8.536 -21.764 6.159 1.00 44.75 322 GLU A C 1
ATOM 2307 O O . GLU A 1 322 ? 9.354 -20.895 5.838 1.00 44.75 322 GLU A O 1
ATOM 2312 N N . PRO A 1 323 ? 8.749 -22.565 7.224 1.00 38.78 323 PRO A N 1
ATOM 2313 C CA . PRO A 1 323 ? 10.003 -22.534 7.962 1.00 38.78 323 PRO A CA 1
ATOM 2314 C C . PRO A 1 323 ? 11.145 -22.816 6.985 1.00 38.78 323 PRO A C 1
ATOM 2316 O O . PRO A 1 323 ? 11.240 -23.911 6.427 1.00 38.78 323 PRO A O 1
ATOM 2319 N N . MET A 1 324 ? 11.999 -21.821 6.757 1.00 41.03 324 MET A N 1
ATOM 2320 C CA . MET A 1 324 ? 13.209 -21.995 5.963 1.00 41.03 324 MET A CA 1
ATOM 2321 C C . MET A 1 324 ? 14.162 -22.900 6.759 1.00 41.03 324 MET A C 1
ATOM 2323 O O . MET A 1 324 ? 14.836 -22.446 7.683 1.00 41.03 324 MET A O 1
ATOM 2327 N N . HIS A 1 325 ? 14.128 -24.204 6.459 1.00 34.22 325 HIS A N 1
ATOM 2328 C CA . HIS A 1 325 ? 15.036 -25.227 6.991 1.00 34.22 325 HIS A CA 1
ATOM 2329 C C . HIS A 1 325 ? 16.333 -25.318 6.186 1.00 34.22 325 HIS A C 1
ATOM 2331 O O . HIS A 1 325 ? 16.256 -25.346 4.936 1.00 34.22 325 HIS A O 1
#

Mean predicted aligned error: 19.47 Å

Organism: NCBI:txid127549

Secondary structure (DSSP, 8-state):
-PPPPPPPPPPPP----------S--TT-EEEEETT-SS--EEEEE-TTTSTT--B-TT-SSS--B-B--EE-TT--EESEETTEETT--TTTTTT-PPP--HHHHHHHHHHTT-EE-SS--TT-STTGGGSEEEEEEEPPPPPPPPP-SPPPPPPPSPPPPPP----SS--TTS-PPPPPPS-HHHHHHTSS-GGGHHHHT-TT--TTTTS-----PPTTSPPPGGGHHHHHHH-HHHHHHH-----TTS-EEEEEEP-TT-----S--BB--TTSTTGGG--SSB-EEEES-GGGHHHHHHHHHHTT--SEEEEEE-SSS---

Foldseek 3Di:
DDDDDDDDDDDPPDPPDDPPDDQFADQLFFFWAQLADQDRPGLDTAHTPGQQPPQFRPPSVFQEGGAAQWWAAPVQHTPCDDPNAGPQGQCVVVVNPTHGDGSSRSQVSQVVRNTGFHQGSNHPDGSPCSRYTYTGPHGDDDDPDDDDDDDDDDDDDPDDDDDDDDDDPAADPVLDRDFFDADDPVLCVLLPHHCVCVCVVQNPPGDPCPPHPDDDDDPDPNDAPPQQNSVCVRRRRRCCQQRHLGPLVLLKKKKWFFADPPDDDCQPWQQFADLLDFPRNPDGDTGDMDIDSGSSSNNSVSSSCVVVVPDGDMDMDGHDDDGPD

Solvent-accessible surface area (backbone atoms only — not comparable to full-atom values): 19442 Å² total; per-residue (Å²): 133,85,80,79,79,81,80,80,83,76,78,78,77,80,75,75,72,74,83,80,86,67,76,52,51,49,94,71,14,24,26,27,22,39,7,58,37,85,60,84,61,67,73,44,68,39,38,49,94,75,37,57,80,47,30,59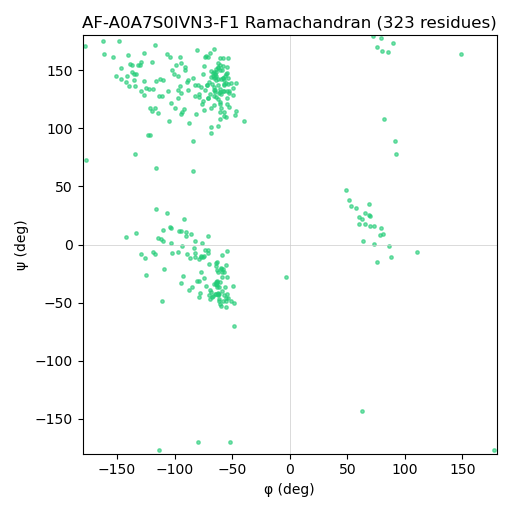,43,85,85,66,83,46,90,27,36,50,27,34,46,46,23,9,40,94,88,66,48,74,36,42,50,58,95,91,34,34,72,29,44,45,18,74,85,48,74,54,66,44,54,77,35,29,61,25,54,36,44,50,53,17,49,76,69,76,27,35,59,18,81,52,37,54,39,87,48,68,43,52,40,43,41,14,33,18,52,30,60,36,63,33,85,72,80,83,82,80,85,83,87,77,86,82,75,78,85,76,73,83,78,73,78,80,81,76,87,75,76,79,92,66,51,48,98,85,59,50,54,68,71,72,89,64,96,47,68,66,55,40,65,63,26,40,83,52,72,85,45,41,54,76,77,61,30,86,96,45,58,98,66,62,97,50,90,82,74,74,88,59,54,96,85,71,51,69,55,78,42,29,38,63,24,26,74,58,56,34,61,56,47,16,75,50,32,22,55,47,51,45,85,71,43,4,34,36,34,34,47,31,88,31,93,97,52,92,70,86,70,84,68,26,73,20,38,56,80,93,40,71,67,21,85,78,32,70,79,57,27,47,66,52,69,41,68,49,30,70,50,48,23,39,51,47,35,20,38,54,72,72,62,65,73,52,46,77,51,73,50,62,46,85,79,68,86,70,125

Radius of gyration: 26.48 Å; Cα contacts (8 Å, |Δi|>4): 550; chains: 1; bounding box: 97×60×61 Å

pLDDT: mean 74.55, std 19.34, range [33.94, 97.5]

Sequence (325 aa):
PPSPPPPPPLPPPSSSSPPTGGGGIPAGGVLVLNGNDKGVAPLACLKPGVDDGKTTVPGSGRPSDIIAAQCCTSGGECRREVDEKCVAGHSRALKGAITEFTYAKTEEFCSANGLEMCKQSCAGKGCFYNNHPVFTSLPCPSPPPSTIASPSPPPPPPSPPPPSSTPSAGCTSDGWCPSPEGPTQQCADDAGPPWADDLETFGPNVRYHDGTPATPILPAGGACPSALAAACASKGVKSAHLDGPIDCGGQGWFCRIMPQPGWSIEYGDKNFANCATPDADNLDTDGHCHGSDADETYGWWVRDHWFRGYTGELNCCCGWGEPMH